Protein AF-A0A1R1PX62-F1 (afdb_monomer)

InterPro domains:
  IPR008688 ATP synthase, F0 complex, subunit B/MI25 [PF05405] (79-241)
  IPR013837 ATP synthase, F0 complex, subunit B [PTHR12733] (31-242)

Sequence (245 aa):
MAFRQLLGGSKALVSTHSLALNATKTFAPKVTAQALSRSFSTSNQVSKSSEEKATSIIASLPGDSMVTKTGYIAAATGLTALLISKEIYVFNEETVILAAFASLVTLLYTKVREPMKQWGNEYRETLRDTMNSARQQHLELVDSKISSLSQLSNINAVNSDLFALSKEIVKMEAEIFEKQQEIAFINEVKAVLDSHVRYERSVRESEQKQVAEKIVTNIRGLLKNPKFQQDLVQECLADLKAKRQ

Mean predicted aligned error: 19.22 Å

pLDDT: mean 81.73, st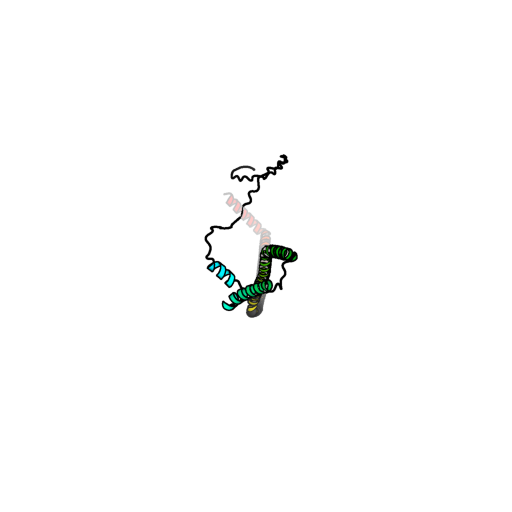d 19.61, range [31.47, 98.31]

Organism: Zancudomyces culisetae (NCBI:txid1213189)

Foldseek 3Di:
DDDDDDDDDDDDDDDDDDDDDDDDDDDDDDDDDDDPDPDPDPDPDPDPPPVNVVVVQLVPDDDDDSCVSVVVVCVVVVVVCCCVVVVVDPDDPVVVVVVVVVVVVVVVCVVVVVVVVVVVVVVVVVVVVVVVVVVVVVVVVVVVVVVVVVVVVCVVVVVVVVVVVVVVVVVVVVVVVVVVVVVVVVVVVVVVVVVVVVVVVVVVVVVVVVVVVVVVVVVVVCVPDVVSVVVVVVVVVVVVVVVVD

Secondary structure (DSSP, 8-state):
----------PPPPP----------------------------------HHHHHHHHHHHSS-S-HHHHHHHHHHHHHHHHHHHHTTSS---HHHHHHHHHHHHHHHHHHHHHHHHHHHHHHHHHHHHHHHHHHHHHHHHHHHHHHHHHHHHTTHHHHHHHHHHHHHHHHHHHHHHHHHHHHHHHHHHHHHHHHHHHHHHHHHHHHHHHHHHHHHHHHHHHHHT-HHHHHHHHHHHHHHHHHTT-

Solvent-accessible surface area (backbone atoms only — not comparable to full-atom values): 14728 Å² total; per-residue (Å²): 135,84,88,81,90,84,90,83,88,81,90,82,85,82,89,80,90,82,89,84,83,88,85,91,79,84,90,78,90,80,88,71,83,82,75,86,72,80,80,75,86,78,75,94,59,90,65,72,48,71,65,60,54,51,50,51,54,47,65,70,41,81,70,95,43,73,68,53,30,51,43,52,53,53,48,52,54,49,51,52,51,48,31,56,74,68,54,74,57,74,92,51,78,65,55,58,53,49,52,52,50,53,52,51,50,50,56,49,48,68,65,49,49,56,61,54,51,51,50,55,49,51,54,54,46,55,53,48,51,50,53,52,48,53,50,50,55,51,50,53,52,50,51,53,50,48,55,56,50,56,66,55,67,51,49,66,60,56,51,52,48,52,52,50,51,54,52,49,51,55,52,51,50,52,53,48,51,53,53,50,50,54,50,51,53,53,50,53,56,47,52,53,51,53,48,50,54,52,49,52,51,52,50,54,55,50,50,50,50,53,51,50,52,50,51,53,51,51,51,56,52,50,66,69,36,71,66,54,48,52,53,49,52,51,50,53,51,49,53,52,53,65,72,70,109

Structure (mmCIF, N/CA/C/O backbone):
data_AF-A0A1R1PX62-F1
#
_entry.id   AF-A0A1R1PX62-F1
#
loop_
_atom_site.group_PDB
_atom_site.id
_atom_site.type_symbol
_atom_site.label_atom_id
_atom_site.label_alt_id
_atom_site.label_comp_id
_atom_site.label_asym_id
_atom_site.label_entity_id
_atom_site.label_seq_id
_atom_site.pdbx_PDB_ins_code
_atom_site.Cartn_x
_atom_site.Cartn_y
_atom_site.Cartn_z
_atom_site.occupancy
_atom_site.B_iso_or_equiv
_atom_site.auth_seq_id
_atom_site.auth_comp_id
_atom_site.auth_asym_id
_atom_site.auth_atom_id
_atom_site.pdbx_PDB_model_num
ATOM 1 N N . MET A 1 1 ? 18.930 37.515 30.101 1.00 42.47 1 MET A N 1
ATOM 2 C CA . MET A 1 1 ? 20.348 37.140 30.290 1.00 42.47 1 MET A CA 1
ATOM 3 C C . MET A 1 1 ? 20.656 36.070 29.249 1.00 42.47 1 MET A C 1
ATOM 5 O O . MET A 1 1 ? 20.195 34.958 29.412 1.00 42.47 1 MET A O 1
ATOM 9 N N . ALA A 1 2 ? 21.094 36.371 28.028 1.00 38.34 2 ALA A N 1
ATOM 10 C CA . ALA A 1 2 ? 22.274 37.125 27.600 1.00 38.34 2 ALA A CA 1
ATOM 11 C C . ALA A 1 2 ? 23.595 36.438 27.994 1.00 38.34 2 ALA A C 1
ATOM 13 O O . ALA A 1 2 ? 23.863 36.276 29.178 1.00 38.34 2 ALA A O 1
ATOM 14 N N . PHE A 1 3 ? 24.404 36.168 26.959 1.00 37.28 3 PHE A N 1
ATOM 15 C CA . PHE A 1 3 ? 25.854 35.934 26.954 1.00 37.28 3 PHE A CA 1
ATOM 16 C C . PHE A 1 3 ? 26.390 34.608 27.518 1.00 37.28 3 PHE A C 1
ATOM 18 O O . PHE A 1 3 ? 26.376 34.398 28.723 1.00 37.28 3 PHE A O 1
ATOM 25 N N . ARG A 1 4 ? 27.035 33.798 26.652 1.00 39.78 4 ARG A N 1
ATOM 26 C CA . ARG A 1 4 ? 28.514 33.697 26.542 1.00 39.78 4 ARG A CA 1
ATOM 27 C C . ARG A 1 4 ? 28.935 32.555 25.582 1.00 39.78 4 ARG A C 1
ATOM 29 O O . ARG A 1 4 ? 28.740 31.402 25.922 1.00 39.78 4 ARG A O 1
ATOM 36 N N . GLN A 1 5 ? 29.460 32.936 24.400 1.00 47.75 5 GLN A N 1
ATOM 37 C CA . GLN A 1 5 ? 30.756 32.544 23.776 1.00 47.75 5 GLN A CA 1
ATOM 38 C C . GLN A 1 5 ? 31.203 31.051 23.795 1.00 47.75 5 GLN A C 1
ATOM 40 O O . GLN A 1 5 ? 30.980 30.364 24.772 1.00 47.75 5 GLN A O 1
ATOM 45 N N . LEU A 1 6 ? 31.963 30.460 22.862 1.00 39.22 6 LEU A N 1
ATOM 46 C CA . LEU A 1 6 ? 32.761 30.869 21.695 1.00 39.22 6 LEU A CA 1
ATOM 47 C C . LEU A 1 6 ? 33.244 29.563 20.991 1.00 39.22 6 LEU A C 1
ATOM 49 O O . LEU A 1 6 ? 33.374 28.542 21.657 1.00 39.22 6 LEU A O 1
ATOM 53 N N . LEU A 1 7 ? 33.694 29.695 19.733 1.00 40.66 7 LEU A N 1
ATOM 54 C CA . LEU A 1 7 ? 34.736 28.909 19.021 1.00 40.66 7 LEU A CA 1
ATOM 55 C C . LEU A 1 7 ? 34.344 27.679 18.191 1.00 40.66 7 LEU A C 1
ATOM 57 O O . LEU A 1 7 ? 34.109 26.591 18.696 1.00 40.66 7 LEU A O 1
ATOM 61 N N . GLY A 1 8 ? 34.488 27.850 16.874 1.00 31.47 8 GLY A N 1
ATOM 62 C CA . GLY A 1 8 ? 34.621 26.771 15.896 1.00 31.47 8 GLY A CA 1
ATOM 63 C C . GLY A 1 8 ? 34.437 27.298 14.477 1.00 31.47 8 GLY A C 1
ATOM 64 O O . GLY A 1 8 ? 33.386 27.109 13.883 1.00 31.47 8 GLY A O 1
ATOM 65 N N . GLY A 1 9 ? 35.411 28.068 13.982 1.00 36.78 9 GLY A N 1
ATOM 66 C CA . GLY A 1 9 ? 35.301 28.846 12.748 1.00 36.78 9 GLY A CA 1
ATOM 67 C C . GLY A 1 9 ? 35.272 28.025 11.456 1.00 36.78 9 GLY A C 1
ATOM 68 O O . GLY A 1 9 ? 35.960 27.018 11.327 1.00 36.78 9 GLY A O 1
ATOM 69 N N . SER A 1 10 ? 34.548 28.541 10.462 1.00 36.59 10 SER A N 1
ATOM 70 C CA . SER A 1 10 ? 34.694 28.154 9.060 1.00 36.59 10 SER A CA 1
ATOM 71 C C . SER A 1 10 ? 34.747 29.416 8.198 1.00 36.59 10 SER A C 1
ATOM 73 O O . SER A 1 10 ? 33.869 30.275 8.266 1.00 36.59 10 SER A O 1
ATOM 75 N N . LYS A 1 11 ? 35.848 29.564 7.458 1.00 38.03 11 LYS A N 1
ATOM 76 C CA . LYS A 1 11 ? 36.141 30.689 6.566 1.00 38.03 11 LYS A CA 1
ATOM 77 C C . LYS A 1 11 ? 35.520 30.391 5.198 1.00 38.03 11 LYS A C 1
ATOM 79 O O . LYS A 1 11 ? 35.952 29.450 4.542 1.00 38.03 11 LYS A O 1
ATOM 84 N N . ALA A 1 12 ? 34.565 31.203 4.752 1.00 38.00 12 ALA A N 1
ATOM 85 C CA . ALA A 1 12 ? 34.127 31.247 3.357 1.00 38.00 12 ALA A CA 1
ATOM 86 C C . ALA A 1 12 ? 34.784 32.461 2.683 1.00 38.00 12 ALA A C 1
ATOM 88 O O . ALA A 1 12 ? 34.576 33.598 3.109 1.00 38.00 12 ALA A O 1
ATOM 89 N N . LEU A 1 13 ? 35.628 32.211 1.679 1.00 44.28 13 LEU A N 1
ATOM 90 C CA . LEU A 1 13 ? 36.346 33.236 0.924 1.00 44.28 13 LEU A CA 1
ATOM 91 C C . LEU A 1 13 ? 35.561 33.555 -0.356 1.00 44.28 13 LEU A C 1
ATOM 93 O O . LEU A 1 13 ? 35.288 32.686 -1.180 1.00 44.28 13 LEU A O 1
ATOM 97 N N . VAL A 1 14 ? 35.181 34.824 -0.448 1.00 43.78 14 VAL A N 1
ATOM 98 C CA . VAL A 1 14 ? 34.436 35.509 -1.505 1.00 43.78 14 VAL A CA 1
ATOM 99 C C . VAL A 1 14 ? 35.269 35.636 -2.790 1.00 43.78 14 VAL A C 1
ATOM 101 O O . VAL A 1 14 ? 36.452 35.963 -2.743 1.00 43.78 14 VAL A O 1
ATOM 104 N N . SER A 1 15 ? 34.625 35.401 -3.936 1.00 42.12 15 SER A N 1
ATOM 105 C CA . SER A 1 15 ? 35.152 35.598 -5.293 1.00 42.12 15 SER A CA 1
ATOM 106 C C . SER A 1 15 ? 35.115 37.081 -5.684 1.00 42.12 15 SER A C 1
ATOM 108 O O . SER A 1 15 ? 34.076 37.727 -5.546 1.00 42.12 15 SER A O 1
ATOM 110 N N . THR A 1 16 ? 36.228 37.624 -6.187 1.00 50.62 16 THR A N 1
ATOM 111 C CA . THR A 1 16 ? 36.294 38.962 -6.792 1.00 50.62 16 THR A CA 1
ATOM 112 C C . THR A 1 16 ? 36.732 38.874 -8.254 1.00 50.62 16 THR A C 1
ATOM 114 O O . THR A 1 16 ? 37.740 38.257 -8.595 1.00 50.62 16 THR A O 1
ATOM 117 N N . HIS A 1 17 ? 35.941 39.507 -9.121 1.00 49.19 17 HIS A N 1
ATOM 118 C CA . HIS A 1 17 ? 36.244 39.771 -10.525 1.00 49.19 17 HIS A CA 1
ATOM 119 C C . HIS A 1 17 ? 37.406 40.765 -10.662 1.00 49.19 17 HIS A C 1
ATOM 121 O O . HIS A 1 17 ? 37.432 41.781 -9.968 1.00 49.19 17 HIS A O 1
ATOM 127 N N . SER A 1 18 ? 38.291 40.549 -11.637 1.00 46.66 18 SER A N 1
ATOM 128 C CA . SER A 1 18 ? 39.166 41.600 -12.162 1.00 46.66 18 SER A CA 1
ATOM 129 C C . SER A 1 18 ? 39.133 41.630 -13.691 1.00 46.66 18 SER A C 1
ATOM 131 O O . SER A 1 18 ? 39.427 40.658 -14.384 1.00 46.66 18 SER A O 1
ATOM 133 N N . LEU A 1 19 ? 38.722 42.790 -14.200 1.00 47.84 19 LEU A N 1
ATOM 134 C CA . LEU A 1 19 ? 38.894 43.239 -15.575 1.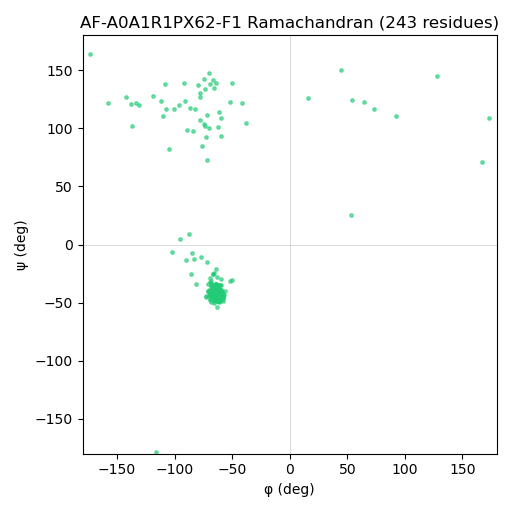00 47.84 19 LEU A CA 1
ATOM 135 C C . LEU A 1 19 ? 40.327 43.764 -15.729 1.00 47.84 19 LEU A C 1
ATOM 137 O O . LEU A 1 19 ? 40.786 44.527 -14.880 1.00 47.84 19 LEU A O 1
ATOM 141 N N . ALA A 1 20 ? 41.004 43.430 -16.826 1.00 47.88 20 ALA A N 1
ATOM 142 C CA . ALA A 1 20 ? 42.219 44.123 -17.244 1.00 47.88 20 ALA A CA 1
ATOM 143 C C . ALA A 1 20 ? 42.199 44.347 -18.761 1.00 47.88 20 ALA A C 1
ATOM 145 O O . ALA A 1 20 ? 42.089 43.408 -19.549 1.00 47.88 20 ALA A O 1
ATOM 146 N N . LEU A 1 21 ? 42.271 45.623 -19.140 1.00 50.31 21 LEU A N 1
ATOM 147 C CA . LEU A 1 21 ? 42.306 46.140 -20.503 1.00 50.31 21 LEU A CA 1
ATOM 148 C C . LEU A 1 21 ? 43.756 46.301 -21.001 1.00 50.31 21 LEU A C 1
ATOM 150 O O . LEU A 1 21 ? 44.600 46.828 -20.287 1.00 50.31 21 LEU A O 1
ATOM 154 N N . ASN A 1 22 ? 43.950 45.922 -22.269 1.00 47.91 22 ASN A N 1
ATOM 155 C CA . ASN A 1 22 ? 44.804 46.498 -23.322 1.00 47.91 22 ASN A CA 1
ATOM 156 C C . ASN A 1 22 ? 46.320 46.736 -23.123 1.00 47.91 22 ASN A C 1
ATOM 158 O O . ASN A 1 22 ? 46.736 47.593 -22.352 1.00 47.91 22 ASN A O 1
ATOM 162 N N . ALA A 1 23 ? 47.121 46.160 -24.034 1.00 45.62 23 ALA A N 1
ATOM 163 C CA . ALA A 1 23 ? 48.274 46.838 -24.646 1.00 45.62 23 ALA A CA 1
ATOM 164 C C . ALA A 1 23 ? 48.667 46.190 -25.991 1.00 45.62 23 ALA A C 1
ATOM 166 O O . ALA A 1 23 ? 48.995 45.009 -26.082 1.00 45.62 23 ALA A O 1
ATOM 167 N N . THR A 1 24 ? 48.643 47.007 -27.040 1.00 52.53 24 THR A N 1
ATOM 168 C CA . THR A 1 24 ? 49.044 46.749 -28.428 1.00 52.53 24 THR A CA 1
ATOM 169 C C . THR A 1 24 ? 50.547 46.489 -28.582 1.00 52.53 24 THR A C 1
ATOM 171 O O . THR A 1 24 ? 51.349 47.293 -28.107 1.00 52.53 24 THR A O 1
ATOM 174 N N . LYS A 1 25 ? 50.944 45.462 -29.351 1.00 52.66 25 LYS A N 1
ATOM 175 C CA . LYS A 1 25 ? 52.283 45.370 -29.967 1.00 52.66 25 LYS A CA 1
ATOM 176 C C . LYS A 1 25 ? 52.202 44.880 -31.418 1.00 52.66 25 LYS A C 1
ATOM 178 O O . LYS A 1 25 ? 51.978 43.710 -31.694 1.00 52.66 25 LYS A O 1
ATOM 183 N N . THR A 1 26 ? 52.338 45.865 -32.301 1.00 46.25 26 THR A N 1
ATOM 184 C CA . THR A 1 26 ? 53.008 45.898 -33.613 1.00 46.25 26 THR A CA 1
ATOM 185 C C . THR A 1 26 ? 53.384 44.583 -34.310 1.00 46.25 26 THR A C 1
ATOM 187 O O . THR A 1 26 ? 54.162 43.773 -33.809 1.00 46.25 26 THR A O 1
ATOM 190 N N . PHE A 1 27 ? 52.914 44.497 -35.553 1.00 49.81 27 PHE A N 1
ATOM 191 C CA . PHE A 1 27 ? 53.202 43.518 -36.597 1.00 49.81 27 PHE A CA 1
ATOM 192 C C . PHE A 1 27 ? 54.609 43.720 -37.199 1.00 49.81 27 PHE A C 1
ATOM 194 O O . PHE A 1 27 ? 54.965 44.839 -37.563 1.00 49.81 27 PHE A O 1
ATOM 201 N N . ALA A 1 28 ? 55.385 42.643 -37.357 1.00 50.72 28 ALA A N 1
ATOM 202 C CA . ALA A 1 28 ? 56.568 42.595 -38.222 1.00 50.72 28 ALA A CA 1
ATOM 203 C C . ALA A 1 28 ? 56.645 41.208 -38.896 1.00 50.72 28 ALA A C 1
ATOM 205 O O . ALA A 1 28 ? 56.602 40.199 -38.186 1.00 50.72 28 ALA A O 1
ATOM 206 N N . PRO A 1 29 ? 56.748 41.112 -40.237 1.00 52.41 29 PRO A N 1
ATOM 207 C CA . PRO A 1 29 ? 56.803 39.829 -40.925 1.00 52.41 29 PRO A CA 1
ATOM 208 C C . PRO A 1 29 ? 58.232 39.274 -40.893 1.00 52.41 29 PRO A C 1
ATOM 210 O O . PRO A 1 29 ? 59.153 39.848 -41.470 1.00 52.41 29 PRO A O 1
ATOM 213 N N . LYS A 1 30 ? 58.432 38.126 -40.238 1.00 48.94 30 LYS A N 1
ATOM 214 C CA . LYS A 1 30 ? 59.671 37.350 -40.364 1.00 48.94 30 LYS A CA 1
ATOM 215 C C . LYS A 1 30 ? 59.508 36.371 -41.526 1.00 48.94 30 LYS A C 1
ATOM 217 O O . LYS A 1 30 ? 58.892 35.317 -41.385 1.00 48.94 30 LYS A O 1
ATOM 222 N N . VAL A 1 31 ? 60.046 36.749 -42.684 1.00 56.31 31 VAL A N 1
ATOM 223 C CA . VAL A 1 31 ? 60.230 35.853 -43.832 1.00 56.31 31 VAL A CA 1
ATOM 224 C C . VAL A 1 31 ? 61.129 34.708 -43.378 1.00 56.31 31 VAL A C 1
ATOM 226 O O . VAL A 1 31 ? 62.312 34.903 -43.113 1.00 56.31 31 VAL A O 1
ATOM 229 N N . THR A 1 32 ? 60.550 33.518 -43.245 1.00 52.09 32 THR A N 1
ATOM 230 C CA . THR A 1 32 ? 61.302 32.284 -43.016 1.00 52.09 32 THR A CA 1
ATOM 231 C C . THR A 1 32 ? 61.244 31.502 -44.318 1.00 52.09 32 THR A C 1
ATOM 233 O O . THR A 1 32 ? 60.161 31.169 -44.796 1.00 52.09 32 THR A O 1
ATOM 236 N N . ALA A 1 33 ? 62.411 31.297 -44.926 1.00 50.66 33 ALA A N 1
ATOM 237 C CA . ALA A 1 33 ? 62.576 30.560 -46.168 1.00 50.66 33 ALA A CA 1
ATOM 238 C C . ALA A 1 33 ? 61.895 29.184 -46.073 1.00 50.66 33 ALA A C 1
ATOM 240 O O . ALA A 1 33 ? 62.192 28.391 -45.179 1.00 50.66 33 ALA A O 1
ATOM 241 N N . GLN A 1 34 ? 60.968 28.911 -46.991 1.00 54.09 34 GLN A N 1
ATOM 242 C CA . GLN A 1 34 ? 60.329 27.608 -47.129 1.00 54.09 34 GLN A CA 1
ATOM 243 C C . GLN A 1 34 ? 61.357 26.609 -47.674 1.00 54.09 34 GLN A C 1
ATOM 245 O O . GLN A 1 34 ? 61.628 26.566 -48.872 1.00 54.09 34 GLN A O 1
ATOM 250 N N . ALA A 1 35 ? 61.933 25.790 -46.795 1.00 49.06 35 ALA A N 1
ATOM 251 C CA . ALA A 1 35 ? 62.601 24.569 -47.216 1.00 49.06 35 ALA A CA 1
ATOM 252 C C . ALA A 1 35 ? 61.526 23.565 -47.664 1.00 49.06 35 ALA A C 1
ATOM 254 O O . ALA A 1 35 ? 60.737 23.075 -46.852 1.00 49.06 35 ALA A O 1
ATOM 255 N N . LEU A 1 36 ? 61.483 23.278 -48.968 1.00 55.75 36 LEU A N 1
ATOM 256 C CA . LEU A 1 36 ? 60.648 22.238 -49.569 1.00 55.75 36 LEU A CA 1
ATOM 257 C C . LEU A 1 36 ? 61.011 20.871 -48.971 1.00 55.75 36 LEU A C 1
ATOM 259 O O . LEU A 1 36 ? 61.919 20.181 -49.432 1.00 55.75 36 LEU A O 1
ATOM 263 N N . SER A 1 37 ? 60.279 20.483 -47.931 1.00 50.06 37 SER A N 1
ATOM 264 C CA . SER A 1 37 ? 60.399 19.179 -47.289 1.00 50.06 37 SER A CA 1
ATOM 265 C C . SER A 1 37 ? 59.562 18.178 -48.076 1.00 50.06 37 SER A C 1
ATOM 267 O O . SER A 1 37 ? 58.344 18.095 -47.919 1.00 50.06 37 SER A O 1
ATOM 269 N N . ARG A 1 38 ? 60.218 17.421 -48.958 1.00 51.97 38 ARG A N 1
ATOM 270 C CA . ARG A 1 38 ? 59.641 16.222 -49.572 1.00 51.97 38 ARG A CA 1
ATOM 271 C C . ARG A 1 38 ? 59.351 15.225 -48.448 1.00 51.97 38 ARG A C 1
ATOM 273 O O . ARG A 1 38 ? 60.266 14.586 -47.939 1.00 51.97 38 ARG A O 1
ATOM 280 N N . SER A 1 39 ? 58.092 15.128 -48.032 1.00 41.41 39 SER A N 1
ATOM 281 C CA . SER A 1 39 ? 57.659 14.151 -47.032 1.00 41.41 39 SER A CA 1
ATOM 282 C C . SER A 1 39 ? 57.559 12.775 -47.685 1.00 41.41 39 SER A C 1
ATOM 284 O O . SER A 1 39 ? 56.493 12.358 -48.128 1.00 41.41 39 SER A O 1
ATOM 286 N N . PHE A 1 40 ? 58.681 12.062 -47.758 1.00 49.75 40 PHE A N 1
ATOM 287 C CA . PHE A 1 40 ? 58.643 10.607 -47.843 1.00 49.75 40 PHE A CA 1
ATOM 288 C C . PHE A 1 40 ? 58.273 10.092 -46.454 1.00 49.75 40 PHE A C 1
ATOM 290 O O . PHE A 1 40 ? 59.081 10.119 -45.528 1.00 49.75 40 PHE A O 1
ATOM 297 N N . SER A 1 41 ? 57.021 9.671 -46.292 1.00 40.03 41 SER A N 1
ATOM 298 C CA . SER A 1 41 ? 56.570 9.014 -45.070 1.00 40.03 41 SER A CA 1
ATOM 299 C C . SER A 1 41 ? 57.158 7.603 -45.021 1.00 40.03 41 SER A C 1
ATOM 301 O O . SER A 1 41 ? 56.584 6.660 -45.555 1.00 40.03 41 SER A O 1
ATOM 303 N N . THR A 1 42 ? 58.320 7.461 -44.386 1.00 48.50 42 THR A N 1
ATOM 304 C CA . THR A 1 42 ? 58.684 6.224 -43.691 1.00 48.50 42 THR A CA 1
ATOM 305 C C . THR A 1 42 ? 58.525 6.495 -42.198 1.00 48.50 42 THR A C 1
ATOM 307 O O . THR A 1 42 ? 59.435 6.918 -41.491 1.00 48.50 42 THR A O 1
ATOM 310 N N . SER A 1 43 ? 57.282 6.381 -41.730 1.00 42.47 43 SER A N 1
ATOM 311 C CA . SER A 1 43 ? 56.991 6.390 -40.300 1.00 42.47 43 SER A CA 1
ATOM 312 C C . SER A 1 43 ? 57.335 5.016 -39.740 1.00 42.47 43 SER A C 1
ATOM 314 O O . SER A 1 43 ? 56.630 4.035 -39.976 1.00 42.47 43 SER A O 1
ATOM 316 N N . ASN A 1 44 ? 58.435 4.966 -38.995 1.00 45.06 44 ASN A N 1
ATOM 317 C CA . ASN A 1 44 ? 58.814 3.865 -38.123 1.00 45.06 44 ASN A CA 1
ATOM 318 C C . ASN A 1 44 ? 57.888 3.842 -36.891 1.00 45.06 44 ASN A C 1
ATOM 320 O O . ASN A 1 44 ? 58.278 4.220 -35.787 1.00 45.06 44 ASN A O 1
ATOM 324 N N . GLN A 1 45 ? 56.638 3.427 -37.092 1.00 44.38 45 GLN A N 1
ATOM 325 C CA . GLN A 1 45 ? 55.795 2.872 -36.039 1.00 44.38 45 GLN A CA 1
ATOM 326 C C . GLN A 1 45 ? 55.598 1.399 -36.351 1.00 44.38 45 GLN A C 1
ATOM 328 O O . GLN A 1 45 ? 55.127 1.067 -37.437 1.00 44.38 45 GLN A O 1
ATOM 333 N N . VAL A 1 46 ? 55.965 0.549 -35.390 1.00 44.72 46 VAL A N 1
ATOM 334 C CA . VAL A 1 46 ? 55.728 -0.896 -35.379 1.00 44.72 46 VAL A CA 1
ATOM 335 C C . VAL A 1 46 ? 54.350 -1.178 -35.964 1.00 44.72 46 VAL A C 1
ATOM 337 O O . VAL A 1 46 ? 53.302 -0.898 -35.375 1.00 44.72 46 VAL A O 1
ATOM 340 N N . SER A 1 47 ? 54.377 -1.660 -37.196 1.00 44.41 47 SER A N 1
ATOM 341 C CA . SER A 1 47 ? 53.225 -2.100 -37.939 1.00 44.41 47 SER A CA 1
ATOM 342 C C . SER A 1 47 ? 52.607 -3.253 -37.158 1.00 44.41 47 SER A C 1
ATOM 344 O O . SER A 1 47 ? 53.179 -4.336 -37.098 1.00 44.41 47 SER A O 1
ATOM 346 N N . LYS A 1 48 ? 51.390 -3.064 -36.624 1.00 48.72 48 LYS A N 1
ATOM 347 C CA . LYS A 1 48 ? 50.406 -4.162 -36.676 1.00 48.72 48 LYS A CA 1
ATOM 348 C C . LYS A 1 48 ? 50.553 -4.770 -38.064 1.00 48.72 48 LYS A C 1
ATOM 350 O O . LYS A 1 48 ? 50.531 -3.982 -39.026 1.00 48.72 48 LYS A O 1
ATOM 355 N N . SER A 1 49 ? 50.854 -6.066 -38.140 1.00 54.56 49 SER A N 1
ATOM 356 C CA . SER A 1 49 ? 51.350 -6.680 -39.372 1.00 54.56 49 SER A CA 1
ATOM 357 C C . SER A 1 49 ? 50.413 -6.278 -40.514 1.00 54.56 49 SER A C 1
ATOM 359 O O . SER A 1 49 ? 49.201 -6.143 -40.323 1.00 54.56 49 SER A O 1
ATOM 361 N N . SER A 1 50 ? 50.953 -5.965 -41.692 1.00 68.81 50 SER A N 1
ATOM 362 C CA . SER A 1 50 ? 50.116 -5.557 -42.835 1.00 68.81 50 SER A CA 1
ATOM 363 C C . SER A 1 50 ? 48.964 -6.555 -43.067 1.00 68.81 50 SER A C 1
ATOM 365 O O . SER A 1 50 ? 47.850 -6.177 -43.427 1.00 68.81 50 SER A O 1
ATOM 367 N N . GLU A 1 51 ? 49.221 -7.817 -42.722 1.00 71.94 51 GLU A N 1
ATOM 368 C CA . GLU A 1 51 ? 48.297 -8.945 -42.705 1.00 71.94 51 GLU A CA 1
ATOM 369 C C . GLU A 1 51 ? 47.146 -8.768 -41.699 1.00 71.94 51 GLU A C 1
ATOM 371 O O . GLU A 1 51 ? 45.988 -8.966 -42.060 1.00 71.94 51 GLU A O 1
ATOM 376 N N . GLU A 1 52 ? 47.404 -8.313 -40.471 1.00 79.50 52 GLU A N 1
ATOM 377 C CA . GLU A 1 52 ? 46.374 -8.029 -39.456 1.00 79.50 52 GLU A CA 1
ATOM 378 C C . GLU A 1 52 ? 45.449 -6.871 -39.865 1.00 79.50 52 GLU A C 1
ATOM 380 O O . GLU A 1 52 ? 44.239 -6.895 -39.630 1.00 79.50 52 GLU A O 1
ATOM 385 N N . LYS A 1 53 ? 45.990 -5.838 -40.521 1.00 78.94 53 LYS A N 1
ATOM 386 C CA . LYS A 1 53 ? 45.167 -4.723 -41.018 1.00 78.94 53 LYS A CA 1
ATOM 387 C C . LYS A 1 53 ? 44.341 -5.143 -42.228 1.00 78.94 53 LYS A C 1
ATOM 389 O O . LYS A 1 53 ? 43.145 -4.856 -42.265 1.00 78.94 53 LYS A O 1
ATOM 394 N N . ALA A 1 54 ? 44.945 -5.851 -43.180 1.00 82.25 54 ALA A N 1
ATOM 395 C CA . ALA A 1 54 ? 44.245 -6.375 -44.348 1.00 82.25 54 ALA A CA 1
ATOM 396 C C . ALA A 1 54 ? 43.115 -7.330 -43.939 1.00 82.25 54 ALA A C 1
ATOM 398 O O . ALA A 1 54 ? 41.988 -7.185 -44.409 1.00 82.25 54 ALA A O 1
ATOM 399 N N . THR A 1 55 ? 43.371 -8.232 -42.990 1.00 81.19 55 THR A N 1
ATOM 400 C CA . THR A 1 55 ? 42.345 -9.136 -42.447 1.00 81.19 55 THR A CA 1
ATOM 401 C C . THR A 1 55 ? 41.234 -8.382 -41.718 1.00 81.19 55 THR A C 1
ATOM 403 O O . THR A 1 55 ? 40.070 -8.732 -41.896 1.00 81.19 55 THR A O 1
ATOM 406 N N . SER A 1 56 ? 41.535 -7.296 -40.993 1.00 83.12 56 SER A N 1
ATOM 407 C CA . SER A 1 56 ? 40.501 -6.453 -40.367 1.00 83.12 56 SER A CA 1
ATOM 408 C C . SER A 1 56 ? 39.616 -5.712 -41.383 1.00 83.12 56 SER A C 1
ATOM 410 O O . SER A 1 56 ? 38.405 -5.596 -41.182 1.00 83.12 56 SER A O 1
ATOM 412 N N . ILE A 1 57 ? 40.190 -5.268 -42.508 1.00 81.44 57 ILE A N 1
ATOM 413 C CA . ILE A 1 57 ? 39.449 -4.616 -43.597 1.00 81.44 57 ILE A CA 1
ATOM 414 C C . ILE A 1 57 ? 38.546 -5.638 -44.282 1.00 81.44 57 ILE A C 1
ATOM 416 O O . ILE A 1 57 ? 37.346 -5.400 -44.391 1.00 81.44 57 ILE A O 1
ATOM 420 N N . ILE A 1 58 ? 39.084 -6.804 -44.651 1.00 81.94 58 ILE A N 1
ATOM 421 C CA . ILE A 1 58 ? 38.315 -7.911 -45.237 1.00 81.94 58 ILE A CA 1
ATOM 422 C C . ILE A 1 58 ? 37.175 -8.320 -44.293 1.00 81.94 58 ILE A C 1
ATOM 424 O O . ILE A 1 58 ? 36.036 -8.477 -44.730 1.00 81.94 58 ILE A O 1
ATOM 428 N N . ALA A 1 59 ? 37.445 -8.423 -42.989 1.00 79.31 59 ALA A N 1
ATOM 429 C CA . ALA A 1 59 ? 36.446 -8.789 -41.990 1.00 79.31 59 ALA A CA 1
ATOM 430 C C . ALA A 1 59 ? 35.306 -7.763 -41.870 1.00 79.31 59 ALA A C 1
ATOM 432 O O . ALA A 1 59 ? 34.164 -8.175 -41.663 1.00 79.31 59 ALA A O 1
ATOM 433 N N . SER A 1 60 ? 35.591 -6.467 -42.052 1.00 81.19 60 SER A N 1
ATOM 434 C CA . SER A 1 60 ? 34.609 -5.375 -41.944 1.00 81.19 60 SER A CA 1
ATOM 435 C C . SER A 1 60 ? 33.596 -5.295 -43.094 1.00 81.19 60 SER A C 1
ATOM 437 O O . SER A 1 60 ? 32.576 -4.619 -42.953 1.00 81.19 60 SER A O 1
ATOM 439 N N . LEU A 1 61 ? 33.843 -5.985 -44.215 1.00 84.50 61 LEU A N 1
ATOM 440 C CA . LEU A 1 61 ? 32.898 -6.040 -45.331 1.00 84.50 61 LEU A CA 1
ATOM 441 C C . LEU A 1 61 ? 31.702 -6.952 -45.001 1.00 84.50 61 LEU A C 1
ATOM 443 O O . LEU A 1 61 ? 31.888 -8.011 -44.393 1.00 84.50 61 LEU A O 1
ATOM 447 N N . PRO A 1 62 ? 30.480 -6.593 -45.433 1.00 80.19 62 PRO A N 1
ATOM 448 C CA . PRO A 1 62 ? 29.290 -7.406 -45.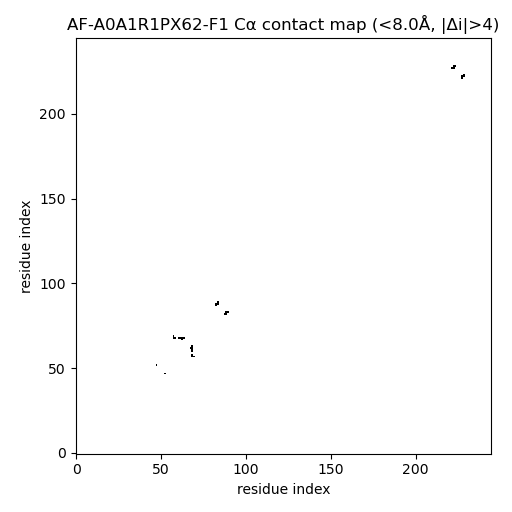206 1.00 80.19 62 PRO A CA 1
ATOM 449 C C . PRO A 1 62 ? 29.392 -8.760 -45.926 1.00 80.19 62 PRO A C 1
ATOM 451 O O . PRO A 1 62 ? 29.856 -8.840 -47.062 1.00 80.19 62 PRO A O 1
ATOM 454 N N . GLY A 1 63 ? 28.951 -9.827 -45.257 1.00 75.56 63 GLY A N 1
ATOM 455 C CA . GLY A 1 63 ? 28.921 -11.191 -45.790 1.00 75.56 63 GLY A CA 1
ATOM 456 C C . GLY A 1 63 ? 29.591 -12.205 -44.862 1.00 75.56 63 GLY A C 1
ATOM 457 O O . GLY A 1 63 ? 30.594 -11.897 -44.217 1.00 75.56 63 GLY A O 1
ATOM 458 N N . ASP A 1 64 ? 29.043 -13.418 -44.822 1.00 77.69 64 ASP A N 1
ATOM 459 C CA . ASP A 1 64 ? 29.463 -14.473 -43.886 1.00 77.69 64 ASP A CA 1
ATOM 460 C C . ASP A 1 64 ? 30.580 -15.375 -44.442 1.00 77.69 64 ASP A C 1
ATOM 462 O O . ASP A 1 64 ? 31.227 -16.101 -43.692 1.00 77.69 64 ASP A O 1
ATOM 466 N N . SER A 1 65 ? 30.856 -15.313 -45.751 1.00 81.81 65 SER A N 1
ATOM 467 C CA . SER A 1 65 ? 31.872 -16.143 -46.416 1.00 81.81 65 SER A CA 1
ATOM 468 C C . SER A 1 65 ? 33.110 -15.345 -46.830 1.00 81.81 65 SER A C 1
ATOM 470 O O . SER A 1 65 ? 33.015 -14.249 -47.388 1.00 81.81 65 SER A O 1
ATOM 472 N N . MET A 1 66 ? 34.292 -15.937 -46.621 1.00 79.19 66 MET A N 1
ATOM 473 C CA . MET A 1 66 ? 35.586 -15.379 -47.038 1.00 79.19 66 MET A CA 1
ATOM 474 C C . MET A 1 66 ? 35.661 -15.167 -48.557 1.00 79.19 66 MET A C 1
ATOM 476 O O . MET A 1 66 ? 36.224 -14.175 -49.017 1.00 79.19 66 MET A O 1
ATOM 480 N N . VAL A 1 67 ? 35.031 -16.053 -49.336 1.00 84.69 67 VAL A N 1
ATOM 481 C CA . VAL A 1 67 ? 34.957 -15.935 -50.801 1.00 84.69 67 VAL A CA 1
ATOM 482 C C . VAL A 1 67 ? 34.149 -14.705 -51.201 1.00 84.69 67 VAL A C 1
ATOM 484 O O . VAL A 1 67 ? 34.543 -13.983 -52.109 1.00 84.69 67 VAL A O 1
ATOM 487 N N . THR A 1 68 ? 33.057 -14.419 -50.492 1.00 85.00 68 THR A N 1
ATOM 488 C CA . THR A 1 68 ? 32.218 -13.243 -50.751 1.00 85.00 68 THR A CA 1
ATOM 489 C C . THR A 1 68 ? 32.949 -11.949 -50.389 1.00 85.00 68 THR A C 1
ATOM 491 O O . THR A 1 68 ? 32.932 -11.004 -51.173 1.00 85.00 68 THR A O 1
ATOM 494 N N . LYS A 1 69 ? 33.660 -11.914 -49.251 1.00 84.06 69 LYS A N 1
ATOM 495 C CA . LYS A 1 69 ? 34.446 -10.741 -48.823 1.00 84.06 69 LYS A CA 1
ATOM 496 C C . LYS A 1 69 ? 35.556 -10.400 -49.823 1.00 84.06 69 LYS A C 1
ATOM 498 O O . LYS A 1 69 ? 35.663 -9.254 -50.255 1.00 84.06 69 LYS A O 1
ATOM 503 N N . THR A 1 70 ? 36.338 -11.394 -50.246 1.00 86.81 70 THR A N 1
ATOM 504 C CA . THR A 1 70 ? 37.361 -11.201 -51.286 1.00 86.81 70 THR A CA 1
ATOM 505 C C . THR A 1 70 ? 36.729 -10.933 -52.649 1.00 86.81 70 THR A C 1
ATOM 507 O O . THR A 1 70 ? 37.251 -10.125 -53.410 1.00 86.81 70 THR A O 1
ATOM 510 N N . GLY A 1 71 ? 35.577 -11.542 -52.936 1.00 88.56 71 GLY A N 1
ATOM 511 C CA . GLY A 1 71 ? 34.799 -11.320 -54.150 1.00 88.56 71 GLY A CA 1
ATOM 512 C C . GLY A 1 71 ? 34.373 -9.865 -54.318 1.00 88.56 71 GLY A C 1
ATOM 513 O O . GLY A 1 71 ? 34.527 -9.327 -55.407 1.00 88.56 71 GLY A O 1
ATOM 514 N N . TYR A 1 72 ? 33.931 -9.189 -53.252 1.00 89.06 72 TYR A N 1
ATOM 515 C CA . TYR A 1 72 ? 33.609 -7.759 -53.309 1.00 89.06 72 TYR A CA 1
ATOM 516 C C . TYR A 1 72 ? 34.827 -6.889 -53.607 1.00 89.06 72 TYR A C 1
ATOM 518 O O . TYR A 1 72 ? 34.737 -5.990 -54.438 1.00 89.06 72 TYR A O 1
ATOM 526 N N . ILE A 1 73 ? 35.966 -7.156 -52.962 1.00 89.75 73 ILE A N 1
ATOM 527 C CA . ILE A 1 73 ? 37.198 -6.394 -53.202 1.00 89.75 73 ILE A CA 1
ATOM 528 C C . ILE A 1 73 ? 37.683 -6.635 -54.634 1.00 89.75 73 ILE A C 1
ATOM 530 O O . ILE A 1 73 ? 37.921 -5.681 -55.366 1.00 89.75 73 ILE A O 1
ATOM 534 N N . ALA A 1 74 ? 37.755 -7.895 -55.065 1.00 90.69 74 ALA A N 1
ATOM 535 C CA . ALA A 1 74 ? 38.175 -8.265 -56.412 1.00 90.69 74 ALA A CA 1
ATOM 536 C C . ALA A 1 74 ? 37.230 -7.706 -57.485 1.00 90.69 74 ALA A C 1
ATOM 538 O O . ALA A 1 74 ? 37.697 -7.209 -58.506 1.00 90.69 74 ALA A O 1
ATOM 539 N N . ALA A 1 75 ? 35.916 -7.727 -57.246 1.00 92.81 75 ALA A N 1
ATOM 540 C CA . ALA A 1 75 ? 34.934 -7.136 -58.146 1.00 92.81 75 ALA A CA 1
ATOM 541 C C . ALA A 1 75 ? 35.063 -5.611 -58.195 1.00 92.81 75 ALA A C 1
ATOM 543 O O . ALA A 1 75 ? 35.070 -5.046 -59.282 1.00 92.81 75 ALA A O 1
ATOM 544 N N . ALA A 1 76 ? 35.216 -4.939 -57.051 1.00 92.69 76 ALA A N 1
ATOM 545 C CA . ALA A 1 76 ? 35.399 -3.492 -57.003 1.00 92.69 76 ALA A CA 1
ATOM 546 C C . ALA A 1 76 ? 36.687 -3.070 -57.722 1.00 92.69 76 ALA A C 1
ATOM 548 O O . ALA A 1 76 ? 36.643 -2.196 -58.581 1.00 92.69 76 ALA A O 1
ATOM 549 N N . THR A 1 77 ? 37.815 -3.724 -57.429 1.00 92.62 77 THR A N 1
ATOM 550 C CA . THR A 1 77 ? 39.100 -3.462 -58.092 1.00 92.62 77 THR A CA 1
ATOM 551 C C . THR A 1 77 ? 39.062 -3.818 -59.578 1.00 92.62 77 THR A C 1
ATOM 553 O O . THR A 1 77 ? 39.616 -3.094 -60.398 1.00 92.62 77 THR A O 1
ATOM 556 N N . GLY A 1 78 ? 38.390 -4.908 -59.951 1.00 95.00 78 GLY A N 1
ATOM 557 C CA . GLY A 1 78 ? 38.207 -5.297 -61.347 1.00 95.00 78 GLY A CA 1
ATOM 558 C C . GLY A 1 78 ? 37.356 -4.289 -62.115 1.00 95.00 78 GLY A C 1
ATOM 559 O O . GLY A 1 78 ? 37.733 -3.874 -63.206 1.00 95.00 78 GLY A O 1
ATOM 560 N N . LEU A 1 79 ? 36.244 -3.832 -61.534 1.00 93.94 79 LEU A N 1
ATOM 561 C CA . LEU A 1 79 ? 35.394 -2.805 -62.133 1.00 93.94 79 LEU A CA 1
ATOM 562 C C . LEU A 1 79 ? 36.135 -1.475 -62.269 1.00 93.94 79 LEU A C 1
ATOM 564 O O . LEU A 1 79 ? 36.085 -0.881 -63.340 1.00 93.94 79 LEU A O 1
ATOM 568 N N . THR A 1 80 ? 36.867 -1.021 -61.250 1.00 91.62 80 THR A N 1
ATOM 569 C CA . THR A 1 80 ? 37.651 0.220 -61.361 1.00 91.62 80 THR A CA 1
ATOM 570 C C . THR A 1 80 ? 38.758 0.100 -62.407 1.00 91.62 80 THR A C 1
ATOM 572 O O . THR A 1 80 ? 38.921 1.018 -63.210 1.00 91.62 80 THR A O 1
ATOM 575 N N . ALA A 1 81 ? 39.458 -1.039 -62.467 1.00 90.19 81 ALA A N 1
ATOM 576 C CA . ALA A 1 81 ? 40.461 -1.328 -63.493 1.00 90.19 81 ALA A CA 1
ATOM 577 C C . ALA A 1 81 ? 39.858 -1.356 -64.910 1.00 90.19 81 ALA A C 1
ATOM 579 O O . ALA A 1 81 ? 40.470 -0.869 -65.858 1.00 90.19 81 ALA A O 1
ATOM 580 N N . LEU A 1 82 ? 38.641 -1.882 -65.071 1.00 93.56 82 LEU A N 1
ATOM 581 C CA . LEU A 1 82 ? 37.939 -1.866 -66.354 1.00 93.56 82 LEU A CA 1
ATOM 582 C C . LEU A 1 82 ? 37.459 -0.464 -66.739 1.00 93.56 82 LEU A C 1
ATOM 584 O O . LEU A 1 82 ? 37.583 -0.096 -67.904 1.00 93.56 82 LEU A O 1
ATOM 588 N N . LEU A 1 83 ? 36.952 0.323 -65.786 1.00 91.06 83 LEU A N 1
ATOM 589 C CA . LEU A 1 83 ? 36.516 1.702 -66.025 1.00 91.06 83 LEU A CA 1
ATOM 590 C C . LEU A 1 83 ? 37.673 2.587 -66.493 1.00 91.06 83 LEU A C 1
ATOM 592 O O . LEU A 1 83 ? 37.491 3.356 -67.435 1.00 91.06 83 LEU A O 1
ATOM 596 N N . ILE A 1 84 ? 38.856 2.437 -65.882 1.00 87.94 84 ILE A N 1
ATOM 597 C CA . ILE A 1 84 ? 40.054 3.169 -66.306 1.00 87.94 84 ILE A CA 1
ATOM 598 C C . ILE A 1 84 ? 40.609 2.630 -67.624 1.00 87.94 84 ILE A C 1
ATOM 600 O O . ILE A 1 84 ? 40.926 3.403 -68.520 1.00 87.94 84 ILE A O 1
ATOM 604 N N . SER A 1 85 ? 40.683 1.303 -67.781 1.00 92.25 85 SER A N 1
ATOM 605 C CA . SER A 1 85 ? 41.283 0.686 -68.967 1.00 92.25 85 SER A CA 1
ATOM 606 C C . SER A 1 85 ? 40.461 0.911 -70.232 1.00 92.25 85 SER A C 1
ATOM 608 O O . SER A 1 85 ? 41.042 0.934 -71.313 1.00 92.25 85 SER A O 1
ATOM 610 N N . LYS A 1 86 ? 39.132 1.018 -70.118 1.00 91.50 86 LYS A N 1
ATOM 611 C CA . LYS A 1 86 ? 38.240 1.313 -71.246 1.00 91.50 86 LYS A CA 1
ATOM 612 C C . LYS A 1 86 ? 37.894 2.797 -71.384 1.00 91.50 86 LYS A C 1
ATOM 614 O O . LYS A 1 86 ? 37.060 3.116 -72.222 1.00 91.50 86 LYS A O 1
ATOM 619 N N . GLU A 1 87 ? 38.483 3.669 -70.562 1.00 85.75 87 GLU A N 1
ATOM 620 C CA . GLU A 1 87 ? 38.202 5.115 -70.550 1.00 85.75 87 GLU A CA 1
ATOM 621 C C . GLU A 1 87 ? 36.701 5.446 -70.412 1.00 85.75 87 GLU A C 1
ATOM 623 O O . GLU A 1 87 ? 36.226 6.509 -70.797 1.00 85.75 87 GLU A O 1
ATOM 628 N N . ILE A 1 88 ? 35.923 4.530 -69.823 1.00 86.88 88 ILE A N 1
ATOM 629 C CA . ILE A 1 88 ? 34.495 4.754 -69.547 1.00 86.88 88 ILE A CA 1
ATOM 630 C C . ILE A 1 88 ? 34.349 5.863 -68.493 1.00 86.88 88 ILE A C 1
ATOM 632 O O . ILE A 1 88 ? 33.336 6.556 -68.446 1.00 86.88 88 ILE A O 1
ATOM 636 N N . TYR A 1 89 ? 35.377 6.044 -67.661 1.00 85.88 89 TYR A N 1
ATOM 637 C CA . TYR A 1 89 ? 35.503 7.163 -66.742 1.00 85.88 89 TYR A CA 1
ATOM 638 C C . TYR A 1 89 ? 36.622 8.107 -67.202 1.00 85.88 89 TYR A C 1
ATOM 640 O O . TYR A 1 89 ? 37.802 7.762 -67.119 1.00 85.88 89 TYR A O 1
ATOM 648 N N . VAL A 1 90 ? 36.248 9.303 -67.665 1.00 85.38 90 VAL A N 1
ATOM 649 C CA . VAL A 1 90 ? 37.177 10.352 -68.110 1.00 85.38 90 VAL A CA 1
ATOM 650 C C . VAL A 1 90 ? 37.522 11.260 -66.932 1.00 85.38 90 VAL A C 1
ATOM 652 O O . VAL A 1 90 ? 36.640 11.859 -66.312 1.00 85.38 90 VAL A O 1
ATOM 655 N N . PHE A 1 91 ? 38.813 11.390 -66.622 1.00 84.94 91 PHE A N 1
ATOM 656 C CA . PHE A 1 91 ? 39.272 12.342 -65.614 1.00 84.94 91 PHE A CA 1
ATOM 657 C C . PHE A 1 91 ? 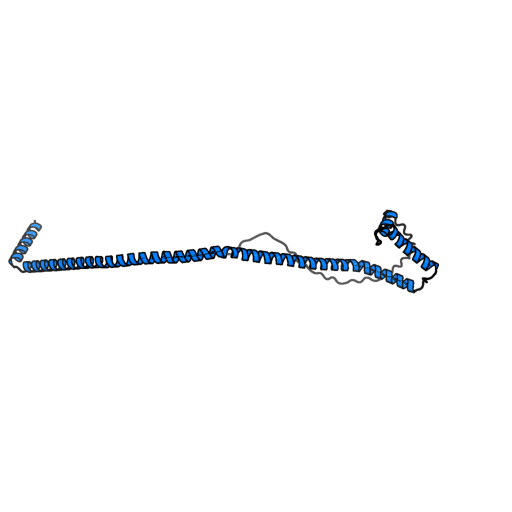39.189 13.772 -66.153 1.00 84.94 91 PHE A C 1
ATOM 659 O O . PHE A 1 91 ? 40.047 14.207 -66.914 1.00 84.94 91 PHE A O 1
ATOM 666 N N . ASN A 1 92 ? 38.157 14.498 -65.728 1.00 87.50 92 ASN A N 1
ATOM 667 C CA . ASN A 1 92 ? 37.997 15.930 -65.975 1.00 87.50 92 ASN A CA 1
ATOM 668 C C . ASN A 1 92 ? 38.009 16.743 -64.661 1.00 87.50 92 ASN A C 1
ATOM 670 O O . ASN A 1 92 ? 38.133 16.191 -63.563 1.00 87.50 92 ASN A O 1
ATOM 674 N N . GLU A 1 93 ? 37.838 18.059 -64.768 1.00 86.31 93 GLU A N 1
ATOM 675 C CA . GLU A 1 93 ? 37.715 19.024 -63.667 1.00 86.31 93 GLU A CA 1
ATOM 676 C C . GLU A 1 93 ? 36.652 18.656 -62.613 1.00 86.31 93 GLU A C 1
ATOM 678 O O . GLU A 1 93 ? 36.851 18.881 -61.417 1.00 86.31 93 GLU A O 1
ATOM 683 N N . GLU A 1 94 ? 35.575 17.978 -63.011 1.00 87.00 94 GLU A N 1
ATOM 684 C CA . GLU A 1 94 ? 34.526 17.503 -62.100 1.00 87.00 94 GLU A CA 1
ATOM 685 C C . GLU A 1 94 ? 35.019 16.433 -61.112 1.00 87.00 94 GLU A C 1
ATOM 687 O O . GLU A 1 94 ? 34.485 16.305 -60.009 1.00 87.00 94 GLU A O 1
ATOM 692 N N . THR A 1 95 ? 36.083 15.693 -61.445 1.00 89.69 95 THR A N 1
ATOM 693 C CA . THR A 1 95 ? 36.627 14.649 -60.559 1.00 89.69 95 THR A CA 1
ATOM 694 C C . THR A 1 95 ? 37.294 15.231 -59.311 1.00 89.69 95 THR A C 1
ATOM 696 O O . THR A 1 95 ? 37.243 14.622 -58.240 1.00 89.69 95 THR A O 1
ATOM 699 N N . VAL A 1 96 ? 37.843 16.447 -59.409 1.00 89.44 96 V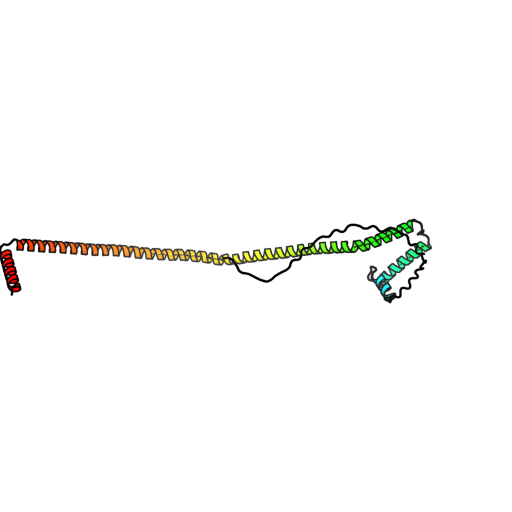AL A N 1
ATOM 700 C CA . VAL A 1 96 ? 38.394 17.193 -58.267 1.00 89.44 96 VAL A CA 1
ATOM 701 C C . VAL A 1 96 ? 37.267 17.672 -57.350 1.00 89.44 96 VAL A C 1
ATOM 703 O O . VAL A 1 96 ? 37.383 17.573 -56.128 1.00 89.44 96 VAL A O 1
ATOM 706 N N . ILE A 1 97 ? 36.148 18.120 -57.928 1.00 92.62 97 ILE A N 1
ATOM 707 C CA . ILE A 1 97 ? 34.943 18.503 -57.178 1.00 92.62 97 ILE A CA 1
ATOM 708 C C . ILE A 1 97 ? 34.360 17.282 -56.456 1.00 92.62 97 ILE A C 1
ATOM 710 O O . ILE A 1 97 ? 34.050 17.366 -55.267 1.00 92.62 97 ILE A O 1
ATOM 714 N N . LEU A 1 98 ? 34.277 16.129 -57.128 1.00 91.94 98 LEU A N 1
ATOM 715 C CA . LEU A 1 98 ? 33.824 14.871 -56.529 1.00 91.94 98 LEU A CA 1
ATOM 716 C C . LEU A 1 98 ? 34.724 14.453 -55.361 1.00 91.94 98 LEU A C 1
ATOM 718 O O . LEU A 1 98 ? 34.216 14.125 -54.290 1.00 91.94 98 LEU A O 1
ATOM 722 N N . ALA A 1 99 ? 36.048 14.502 -55.529 1.00 91.62 99 ALA A N 1
ATOM 723 C CA . ALA A 1 99 ? 36.994 14.173 -54.465 1.00 91.62 99 ALA A CA 1
ATOM 724 C C . ALA A 1 99 ? 36.857 15.120 -53.258 1.00 91.62 99 ALA A C 1
ATOM 726 O O . ALA A 1 99 ? 36.832 14.665 -52.110 1.00 91.62 99 ALA A O 1
ATOM 727 N N . ALA A 1 100 ? 36.699 16.425 -53.502 1.00 93.19 100 ALA A N 1
ATOM 728 C CA . ALA A 1 100 ? 36.461 17.410 -52.451 1.00 93.19 100 ALA A CA 1
ATOM 729 C C . ALA A 1 100 ? 35.133 17.146 -51.719 1.00 93.19 100 ALA A C 1
ATOM 731 O O . ALA A 1 100 ? 35.110 17.103 -50.486 1.00 93.19 100 ALA A O 1
ATOM 732 N N . PHE A 1 101 ? 34.049 16.878 -52.452 1.00 95.44 101 PHE A N 1
ATOM 733 C CA . PHE A 1 101 ? 32.744 16.542 -51.881 1.00 95.44 101 PHE A CA 1
ATOM 734 C C . PHE A 1 101 ? 32.789 15.248 -51.060 1.00 95.44 101 PHE A C 1
ATOM 736 O O . PHE A 1 101 ? 32.325 15.226 -49.922 1.00 95.44 101 PHE A O 1
ATOM 743 N N . ALA A 1 102 ? 33.419 14.191 -51.576 1.00 95.56 102 ALA A N 1
ATOM 744 C CA . ALA A 1 102 ? 33.592 12.930 -50.858 1.00 95.56 102 ALA A CA 1
ATOM 745 C C . ALA A 1 102 ? 34.395 13.115 -49.559 1.00 95.56 102 ALA A C 1
ATOM 747 O O . ALA A 1 102 ? 34.049 12.535 -48.525 1.00 95.56 102 ALA A O 1
ATOM 748 N N . SER A 1 103 ? 35.429 13.964 -49.579 1.00 92.50 103 SER A N 1
ATOM 749 C CA . SER A 1 103 ? 36.209 14.289 -48.380 1.00 92.50 103 SER A CA 1
ATOM 750 C C . SER A 1 103 ? 35.368 15.035 -47.337 1.00 92.50 103 SER A C 1
ATOM 752 O O . SER A 1 103 ? 35.379 14.669 -46.160 1.00 92.50 103 SER A O 1
ATOM 754 N N . LEU A 1 104 ? 34.557 16.007 -47.770 1.00 96.00 104 LEU A N 1
ATOM 755 C CA . LEU A 1 104 ? 33.651 16.759 -46.906 1.00 96.00 104 LEU A CA 1
ATOM 756 C C . LEU A 1 104 ? 32.579 15.851 -46.292 1.00 96.00 104 LEU A C 1
ATOM 758 O O . LEU A 1 104 ? 32.368 15.885 -45.082 1.00 96.00 104 LEU A O 1
ATOM 762 N N . VAL A 1 105 ? 31.940 15.005 -47.104 1.00 96.19 105 VAL A N 1
ATOM 763 C CA . VAL A 1 105 ? 30.929 14.041 -46.645 1.00 96.19 105 VAL A CA 1
ATOM 764 C C . VAL A 1 105 ? 31.532 13.057 -45.649 1.00 96.19 105 VAL A C 1
ATOM 766 O O . VAL A 1 105 ? 30.904 12.763 -44.637 1.00 96.19 105 VAL A O 1
ATOM 769 N N . THR A 1 106 ? 32.761 12.589 -45.874 1.00 94.69 106 THR A N 1
ATOM 770 C CA . THR A 1 106 ? 33.443 11.676 -44.944 1.00 94.69 106 THR A CA 1
ATOM 771 C C . THR A 1 106 ? 33.699 12.350 -43.594 1.00 94.69 106 THR A C 1
ATOM 773 O O . THR A 1 106 ? 33.399 11.779 -42.542 1.00 94.69 106 THR A O 1
ATOM 776 N N . LEU A 1 107 ? 34.198 13.590 -43.600 1.00 94.31 107 LEU A N 1
ATOM 777 C CA . LEU A 1 107 ? 34.399 14.358 -42.371 1.00 94.31 107 LEU A CA 1
ATOM 778 C C . LEU A 1 107 ? 33.074 14.619 -41.647 1.00 94.31 107 LEU A C 1
ATOM 780 O O . LEU A 1 107 ? 32.987 14.406 -40.439 1.00 94.31 107 LEU A O 1
ATOM 784 N N . LEU A 1 108 ? 32.021 14.994 -42.373 1.00 94.38 108 LEU A N 1
ATOM 785 C CA . LEU A 1 108 ? 30.701 15.221 -41.790 1.00 94.38 108 LEU A CA 1
ATOM 786 C C . LEU A 1 108 ? 30.113 13.931 -41.203 1.00 94.38 108 LEU A C 1
ATOM 788 O O . LEU A 1 108 ? 29.636 13.926 -40.071 1.00 94.38 108 LEU A O 1
ATOM 792 N N . TYR A 1 109 ? 30.207 12.819 -41.932 1.00 95.00 109 TYR A N 1
ATOM 793 C CA . TYR A 1 109 ? 29.710 11.519 -41.495 1.00 95.00 109 TYR A CA 1
ATOM 794 C C . TYR A 1 109 ? 30.382 11.067 -40.198 1.00 95.00 109 TYR A C 1
ATOM 796 O O . TYR A 1 109 ? 29.701 10.657 -39.259 1.00 95.00 109 TYR A O 1
ATOM 804 N N . THR A 1 110 ? 31.709 11.193 -40.102 1.00 91.12 110 THR A N 1
ATOM 805 C CA . THR A 1 110 ? 32.430 10.813 -38.875 1.00 91.12 110 THR A CA 1
ATOM 806 C C . THR A 1 110 ? 32.015 11.654 -37.668 1.00 91.12 110 THR A C 1
ATOM 808 O O . THR A 1 110 ? 31.925 11.112 -36.570 1.00 91.12 110 THR A O 1
ATOM 811 N N . LYS A 1 111 ? 31.696 12.942 -37.856 1.00 92.62 111 LYS A N 1
ATOM 812 C CA . LYS A 1 111 ? 31.273 13.837 -36.766 1.00 92.62 111 LYS A CA 1
ATOM 813 C C . LYS A 1 111 ? 29.800 13.701 -36.380 1.00 92.62 111 LYS A C 1
ATOM 815 O O . LYS A 1 111 ? 29.480 13.836 -35.206 1.00 92.62 111 LYS A O 1
ATOM 820 N N . VAL A 1 112 ? 28.907 13.417 -37.328 1.00 94.31 112 VAL A N 1
ATOM 821 C CA . VAL A 1 112 ? 27.453 13.321 -37.082 1.00 94.31 112 VAL A CA 1
ATOM 822 C C . VAL A 1 112 ? 27.033 11.927 -36.604 1.00 94.31 112 VAL A C 1
ATOM 824 O O . VAL A 1 112 ? 26.036 11.784 -35.895 1.00 94.31 112 VAL A O 1
ATOM 827 N N . ARG A 1 113 ? 27.797 10.880 -36.936 1.00 93.81 113 ARG A N 1
ATOM 828 C CA . ARG A 1 113 ? 27.452 9.495 -36.584 1.00 93.81 113 ARG A CA 1
ATOM 829 C C . ARG A 1 113 ? 27.313 9.269 -35.078 1.00 93.81 113 ARG A C 1
ATOM 831 O O . ARG A 1 113 ? 26.375 8.598 -34.653 1.00 93.81 113 ARG A O 1
ATOM 838 N N . GLU A 1 114 ? 28.252 9.774 -34.284 1.00 93.50 114 GLU A N 1
ATOM 839 C CA . GLU A 1 114 ? 28.253 9.590 -32.828 1.00 93.50 114 GLU A CA 1
ATOM 840 C C . GLU A 1 114 ? 27.036 10.230 -32.139 1.00 93.50 114 GLU A C 1
ATOM 842 O O . GLU A 1 114 ? 26.307 9.485 -31.477 1.00 93.50 114 GLU A O 1
ATOM 847 N N . PRO A 1 115 ? 26.732 11.533 -32.330 1.00 95.31 115 PRO A N 1
ATOM 848 C CA . PRO A 1 115 ? 25.576 12.154 -31.687 1.00 95.31 115 PRO A CA 1
ATOM 849 C C . PRO A 1 115 ? 24.249 11.544 -32.150 1.00 95.31 115 PRO A C 1
ATOM 851 O O . PRO A 1 115 ? 23.360 11.344 -31.328 1.00 95.31 115 PRO A O 1
ATOM 854 N N . MET A 1 116 ? 24.118 11.155 -33.425 1.00 95.00 116 MET A N 1
ATOM 855 C CA . MET A 1 116 ? 22.906 10.477 -33.908 1.00 95.00 116 MET A CA 1
ATOM 856 C C . MET A 1 116 ? 22.712 9.102 -33.260 1.00 95.00 116 MET A C 1
ATOM 858 O O . MET A 1 116 ? 21.597 8.731 -32.893 1.00 95.00 116 MET A O 1
ATOM 862 N N . LYS A 1 117 ? 23.799 8.344 -33.077 1.00 95.81 117 LYS A N 1
ATOM 863 C CA . LYS A 1 117 ? 23.751 7.052 -32.383 1.00 95.81 117 LYS A CA 1
ATOM 864 C C . 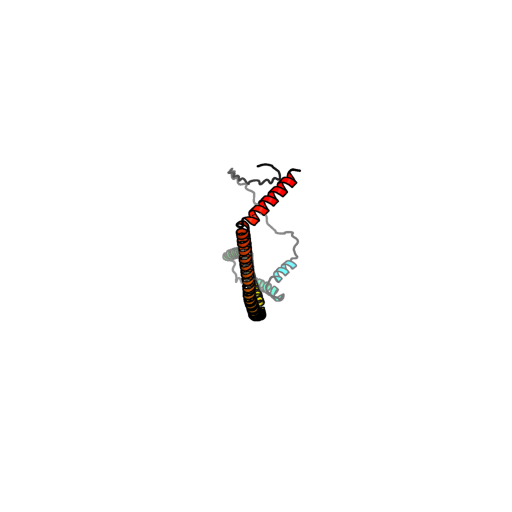LYS A 1 117 ? 23.420 7.226 -30.900 1.00 95.81 117 LYS A C 1
ATOM 866 O O . LYS A 1 117 ? 22.645 6.438 -30.363 1.00 95.81 117 LYS A O 1
ATOM 871 N N . GLN A 1 118 ? 24.001 8.229 -30.244 1.00 96.44 118 GLN A N 1
ATOM 872 C CA . GLN A 1 118 ? 23.711 8.539 -28.846 1.00 96.44 118 GLN A CA 1
ATOM 873 C C . GLN A 1 118 ? 22.244 8.930 -28.664 1.00 96.44 118 GLN A C 1
ATOM 875 O O . GLN A 1 118 ? 21.572 8.331 -27.833 1.00 96.44 118 GLN A O 1
ATOM 880 N N . TRP A 1 119 ? 21.733 9.831 -29.505 1.00 96.31 119 TRP A N 1
ATOM 881 C CA . TRP A 1 119 ? 20.333 10.249 -29.489 1.00 96.31 119 TRP A CA 1
ATOM 882 C C . TRP A 1 119 ? 19.372 9.070 -29.688 1.00 96.31 119 TRP A C 1
ATOM 884 O O . TRP A 1 119 ? 18.427 8.899 -28.921 1.00 96.31 119 TRP A O 1
ATOM 894 N N . GLY A 1 120 ? 19.649 8.195 -30.662 1.00 97.44 120 GLY A N 1
ATOM 895 C CA . GLY A 1 120 ? 18.835 6.998 -30.887 1.00 97.44 120 GLY A CA 1
ATOM 896 C C . GLY A 1 120 ? 18.860 6.017 -29.709 1.00 97.44 120 GLY A C 1
ATOM 897 O O . GLY A 1 120 ? 17.838 5.418 -29.374 1.00 97.44 120 GLY A O 1
ATOM 898 N N . ASN A 1 121 ? 20.012 5.860 -29.051 1.00 97.50 121 ASN A N 1
ATOM 899 C CA . ASN A 1 121 ? 20.133 5.017 -27.863 1.00 97.50 121 ASN A CA 1
ATOM 900 C C . ASN A 1 121 ? 19.397 5.603 -26.657 1.00 97.50 121 ASN A C 1
ATOM 902 O O . ASN A 1 121 ? 18.712 4.856 -25.968 1.00 97.50 121 ASN A O 1
ATOM 906 N N . GLU A 1 122 ? 19.522 6.907 -26.427 1.00 97.81 122 GLU A N 1
ATOM 907 C CA . GLU A 1 122 ? 18.863 7.618 -25.331 1.00 97.81 122 GLU A CA 1
ATOM 908 C C . GLU A 1 122 ? 17.344 7.564 -25.481 1.00 97.81 122 GLU A C 1
ATOM 910 O O . GLU A 1 122 ? 16.655 7.125 -24.567 1.00 97.81 122 GLU A O 1
ATOM 915 N N . TYR A 1 123 ? 16.824 7.867 -26.674 1.00 97.38 123 TYR A N 1
ATOM 916 C CA . TYR A 1 123 ? 15.392 7.777 -26.954 1.00 97.38 123 TYR A CA 1
ATOM 917 C C . TYR A 1 123 ? 14.842 6.362 -26.725 1.00 97.38 123 TYR A C 1
ATOM 919 O O . TYR A 1 123 ? 13.781 6.172 -26.125 1.00 97.38 123 TYR A O 1
ATOM 927 N N . ARG A 1 124 ? 15.589 5.342 -27.168 1.00 97.31 124 ARG A N 1
ATOM 928 C CA . ARG A 1 124 ? 15.235 3.939 -26.933 1.00 97.31 124 ARG A CA 1
ATOM 929 C C . ARG A 1 124 ? 15.233 3.602 -25.441 1.00 97.31 124 ARG A C 1
ATOM 931 O O . ARG A 1 124 ? 14.398 2.806 -25.016 1.00 97.31 124 ARG A O 1
ATOM 938 N N . GLU A 1 125 ? 16.169 4.144 -24.673 1.00 98.12 125 GLU A N 1
ATOM 939 C CA . GLU A 1 125 ? 16.258 3.905 -23.234 1.00 98.12 125 GLU A CA 1
ATOM 940 C C . GLU A 1 125 ? 15.102 4.571 -22.490 1.00 98.12 125 GLU A C 1
ATOM 942 O O . GLU A 1 125 ? 14.376 3.885 -21.781 1.00 98.12 125 GLU A O 1
ATOM 947 N N . THR A 1 126 ? 14.811 5.844 -22.770 1.00 98.00 126 THR A N 1
ATOM 948 C CA . THR A 1 126 ? 13.659 6.552 -22.190 1.00 98.00 126 THR A CA 1
ATOM 949 C C . THR A 1 126 ? 12.341 5.827 -22.463 1.00 98.00 126 THR A C 1
ATOM 951 O O . THR A 1 126 ? 11.484 5.725 -21.581 1.00 98.00 126 THR A O 1
ATOM 954 N N . LEU A 1 127 ? 12.168 5.281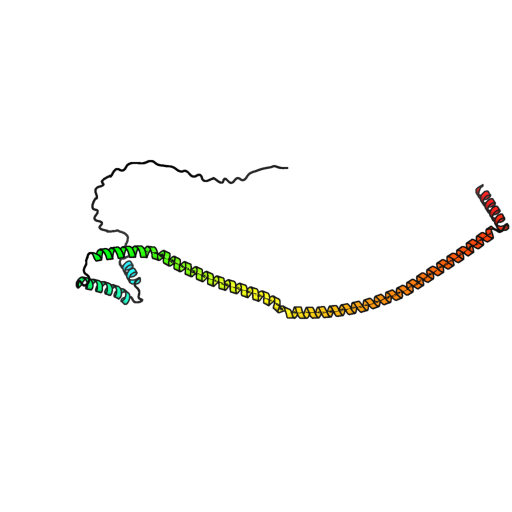 -23.673 1.00 97.94 127 LEU A N 1
ATOM 955 C CA . LEU A 1 127 ? 10.980 4.499 -24.011 1.00 97.94 127 LEU A CA 1
ATOM 956 C C . LEU A 1 127 ? 10.899 3.201 -23.195 1.00 97.94 127 LEU A C 1
ATOM 958 O O . LEU A 1 127 ? 9.824 2.843 -22.708 1.00 97.94 127 LEU A O 1
ATOM 962 N N . ARG A 1 128 ? 12.028 2.502 -23.023 1.00 98.06 128 ARG A N 1
ATOM 963 C CA . ARG A 1 128 ? 12.086 1.293 -22.192 1.00 98.06 128 ARG A CA 1
ATOM 964 C C . ARG A 1 128 ? 11.812 1.595 -20.728 1.00 98.06 128 ARG A C 1
ATOM 966 O O . ARG A 1 128 ? 10.997 0.894 -20.133 1.00 98.06 128 ARG A O 1
ATOM 973 N N . ASP A 1 129 ? 12.405 2.649 -20.190 1.00 98.25 129 ASP A N 1
ATOM 974 C CA . ASP A 1 129 ? 12.206 3.079 -18.808 1.00 98.25 129 ASP A CA 1
ATOM 975 C C . ASP A 1 129 ? 10.753 3.468 -18.551 1.00 98.25 129 ASP A C 1
ATOM 977 O O . ASP A 1 129 ? 10.161 3.027 -17.568 1.00 98.25 129 ASP A O 1
ATOM 981 N N . THR A 1 130 ? 10.129 4.200 -19.476 1.00 98.12 130 THR A N 1
ATOM 982 C CA . THR A 1 130 ? 8.709 4.565 -19.372 1.00 98.12 130 THR A CA 1
ATOM 983 C C . THR A 1 130 ? 7.814 3.326 -19.382 1.00 98.12 130 THR A C 1
ATOM 985 O O . THR A 1 130 ? 6.923 3.199 -18.544 1.00 98.12 130 THR A O 1
ATOM 988 N N . MET A 1 131 ? 8.058 2.373 -20.288 1.00 98.06 131 MET A N 1
ATOM 989 C CA . MET A 1 131 ? 7.282 1.130 -20.337 1.00 98.06 131 MET A CA 1
ATOM 990 C C . MET A 1 131 ? 7.497 0.250 -19.101 1.00 98.06 131 MET A C 1
ATOM 992 O O . MET A 1 131 ? 6.552 -0.381 -18.630 1.00 98.06 131 MET A O 1
ATOM 996 N N . ASN A 1 132 ? 8.720 0.177 -18.577 1.00 97.88 132 ASN A N 1
ATOM 997 C CA . ASN A 1 132 ? 9.025 -0.597 -17.375 1.00 97.88 132 ASN A CA 1
ATOM 998 C C . ASN A 1 132 ? 8.409 0.051 -16.130 1.00 97.88 132 ASN A C 1
ATOM 1000 O O . ASN A 1 132 ? 7.759 -0.642 -15.352 1.00 97.88 132 ASN A O 1
ATOM 1004 N N . SER A 1 133 ? 8.510 1.375 -16.005 1.00 98.00 133 SER A N 1
ATOM 1005 C CA . SER A 1 133 ? 7.870 2.152 -14.940 1.00 98.00 133 SER A CA 1
ATOM 1006 C C . SER A 1 133 ? 6.348 2.006 -14.972 1.00 98.00 133 SER A C 1
ATOM 1008 O O . SER A 1 133 ? 5.740 1.711 -13.948 1.00 98.00 133 SER A O 1
ATOM 1010 N N . ALA A 1 134 ? 5.720 2.090 -16.150 1.00 98.19 134 ALA A N 1
ATOM 1011 C CA . ALA A 1 134 ? 4.278 1.886 -16.290 1.00 98.19 134 ALA A CA 1
ATOM 1012 C C . ALA A 1 134 ? 3.836 0.472 -15.872 1.00 98.19 134 ALA A C 1
ATOM 1014 O O . ALA A 1 134 ? 2.806 0.315 -15.217 1.00 98.19 134 ALA A O 1
ATOM 1015 N N . ARG A 1 135 ? 4.619 -0.566 -16.207 1.00 98.00 135 ARG A N 1
ATOM 1016 C CA . ARG A 1 135 ? 4.345 -1.937 -15.742 1.00 98.00 135 ARG A CA 1
ATOM 1017 C C . ARG A 1 135 ? 4.461 -2.050 -14.230 1.00 98.00 135 ARG A C 1
ATOM 1019 O O . ARG A 1 135 ? 3.589 -2.651 -13.613 1.00 98.00 135 ARG A O 1
ATOM 1026 N N . GLN A 1 136 ? 5.502 -1.469 -13.645 1.00 98.19 136 GLN A N 1
ATOM 1027 C CA . GLN A 1 136 ? 5.723 -1.521 -12.206 1.00 98.19 136 GLN A CA 1
ATOM 1028 C C . GLN A 1 136 ? 4.626 -0.777 -11.435 1.00 98.19 136 GLN A C 1
ATOM 1030 O O . GLN A 1 136 ? 4.033 -1.353 -10.531 1.00 98.19 136 GLN A O 1
ATOM 10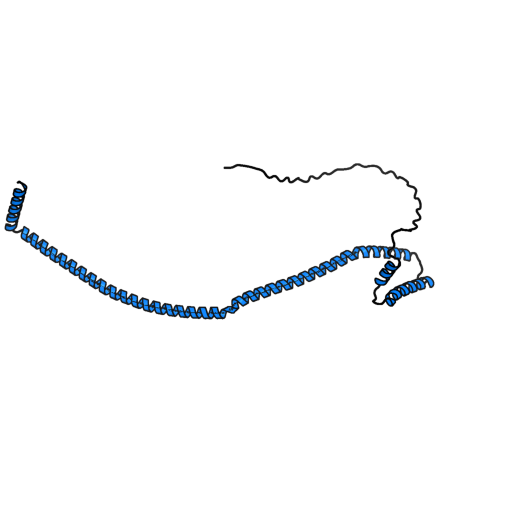35 N N . GLN A 1 137 ? 4.251 0.425 -11.876 1.00 97.62 137 GLN A N 1
ATOM 1036 C CA . GLN A 1 137 ? 3.118 1.163 -11.312 1.00 97.62 137 GLN A CA 1
ATOM 1037 C C . GLN A 1 137 ? 1.808 0.373 -11.431 1.00 97.62 137 GLN A C 1
ATOM 1039 O O . GLN A 1 137 ? 1.016 0.343 -10.495 1.00 97.62 137 GLN A O 1
ATOM 1044 N N . HIS A 1 138 ? 1.563 -0.303 -12.559 1.00 98.06 138 HIS A N 1
ATOM 1045 C CA . HIS A 1 138 ? 0.368 -1.135 -12.700 1.00 98.06 138 HIS A CA 1
ATOM 1046 C C . HIS A 1 138 ? 0.380 -2.337 -11.743 1.00 98.06 138 HIS A C 1
ATOM 1048 O O . HIS A 1 138 ? -0.665 -2.666 -11.185 1.00 98.06 138 HIS A O 1
ATOM 1054 N N . LEU A 1 139 ? 1.532 -2.984 -11.533 1.00 98.06 139 LEU A N 1
ATOM 1055 C CA . LEU A 1 139 ? 1.672 -4.060 -10.546 1.00 98.06 139 LEU A CA 1
ATOM 1056 C C . LEU A 1 139 ? 1.389 -3.545 -9.131 1.00 98.06 139 LEU A C 1
ATOM 1058 O O . LEU A 1 139 ? 0.541 -4.108 -8.451 1.00 98.06 139 LEU A O 1
ATOM 1062 N N . GLU A 1 140 ? 1.978 -2.416 -8.743 1.00 97.94 140 GLU A N 1
ATOM 1063 C CA . GLU A 1 140 ? 1.748 -1.791 -7.433 1.00 97.94 140 GLU A CA 1
ATOM 1064 C C . GLU A 1 140 ? 0.273 -1.412 -7.214 1.00 97.94 140 GLU A C 1
ATOM 1066 O O . GLU A 1 140 ? -0.288 -1.632 -6.138 1.00 97.94 140 GLU A O 1
ATOM 1071 N N . LEU A 1 141 ? -0.398 -0.885 -8.244 1.00 98.00 141 LEU A N 1
ATOM 1072 C CA . LEU A 1 141 ? -1.828 -0.577 -8.186 1.00 98.00 141 LEU A CA 1
ATOM 1073 C C . LEU A 1 141 ? -2.687 -1.838 -8.049 1.00 98.00 141 LEU A C 1
ATOM 1075 O O . LEU A 1 141 ? -3.688 -1.820 -7.328 1.00 98.00 141 LEU A O 1
ATOM 1079 N N . VAL A 1 142 ? -2.336 -2.919 -8.748 1.00 97.94 142 VAL A N 1
ATOM 1080 C CA . VAL A 1 142 ? -3.038 -4.204 -8.631 1.00 97.94 142 VAL A CA 1
ATOM 1081 C C . VAL A 1 142 ? -2.808 -4.815 -7.250 1.00 97.94 142 VAL A C 1
ATOM 1083 O O . VAL A 1 142 ? -3.779 -5.234 -6.626 1.00 97.94 142 VAL A O 1
ATOM 1086 N N . ASP A 1 143 ? -1.588 -4.772 -6.724 1.00 97.38 143 ASP A N 1
ATOM 1087 C CA . ASP A 1 143 ? -1.260 -5.265 -5.383 1.00 97.38 143 ASP A CA 1
ATOM 1088 C C . ASP A 1 143 ? -1.997 -4.477 -4.293 1.00 97.38 143 ASP A C 1
ATOM 1090 O O . ASP A 1 143 ? -2.581 -5.061 -3.378 1.00 97.38 143 ASP A O 1
ATOM 1094 N N . SER A 1 144 ? -2.075 -3.150 -4.424 1.00 97.19 144 SER A N 1
ATOM 1095 C CA . SER A 1 144 ? -2.863 -2.300 -3.525 1.00 97.19 144 SER A CA 1
ATOM 1096 C C . SER A 1 144 ? -4.352 -2.674 -3.542 1.00 97.19 144 SER A C 1
ATOM 1098 O O . SER A 1 144 ? -4.977 -2.834 -2.485 1.00 97.19 144 SER A O 1
ATOM 1100 N N . LYS A 1 145 ? -4.917 -2.919 -4.733 1.00 95.69 145 LYS A N 1
ATOM 1101 C CA . LYS A 1 145 ? -6.302 -3.395 -4.881 1.00 95.69 145 LYS A CA 1
ATOM 1102 C C . LYS A 1 145 ? -6.501 -4.780 -4.270 1.00 95.69 145 LYS A C 1
ATOM 1104 O O . LYS A 1 145 ? -7.505 -4.988 -3.593 1.00 95.69 145 LYS A O 1
ATOM 1109 N N . ILE A 1 146 ? -5.558 -5.703 -4.458 1.00 96.56 146 ILE A N 1
ATOM 1110 C CA . ILE A 1 146 ? -5.595 -7.037 -3.845 1.00 96.56 146 ILE A CA 1
ATOM 1111 C C . ILE A 1 146 ? -5.559 -6.919 -2.321 1.00 96.56 146 ILE A C 1
ATOM 1113 O O . ILE A 1 146 ? -6.357 -7.571 -1.656 1.00 96.56 146 ILE A O 1
ATOM 1117 N N . SER A 1 147 ? -4.715 -6.051 -1.755 1.00 95.38 147 SER A N 1
ATOM 1118 C CA . SER A 1 147 ? -4.662 -5.837 -0.302 1.00 95.38 147 SER A CA 1
ATOM 1119 C C . SER A 1 147 ? -5.995 -5.314 0.251 1.00 95.38 147 SER A C 1
ATOM 1121 O O . SER A 1 147 ? -6.486 -5.812 1.265 1.00 95.38 147 SER A O 1
ATOM 1123 N N . SER A 1 148 ? -6.636 -4.387 -0.468 1.00 93.56 148 SER A N 1
ATOM 1124 C CA . SER A 1 148 ? -7.938 -3.823 -0.099 1.00 93.56 148 SER A CA 1
ATOM 1125 C C . SER A 1 148 ? -9.054 -4.872 -0.197 1.00 93.56 148 SER A C 1
ATOM 1127 O O . SER A 1 148 ? -9.874 -5.000 0.708 1.00 93.56 148 SER A O 1
ATOM 1129 N N . LEU A 1 149 ? -9.062 -5.683 -1.260 1.00 92.31 149 LEU A N 1
ATOM 1130 C CA . LEU A 1 149 ? -10.016 -6.787 -1.426 1.00 92.31 149 LEU A CA 1
ATOM 1131 C C . LEU A 1 149 ? -9.783 -7.917 -0.416 1.00 92.31 149 LEU A C 1
ATOM 1133 O O . LEU A 1 149 ? -10.739 -8.529 0.053 1.00 92.31 149 LEU A O 1
ATOM 1137 N N . SER A 1 150 ? -8.533 -8.173 -0.030 1.00 92.56 150 SER A N 1
ATOM 1138 C CA . SER A 1 150 ? -8.194 -9.158 0.997 1.00 92.56 150 SER A CA 1
ATOM 1139 C C . SER A 1 150 ? -8.752 -8.760 2.361 1.00 92.56 150 SER A C 1
ATOM 1141 O O . SER A 1 150 ? -9.215 -9.631 3.093 1.00 92.56 150 SER A O 1
ATOM 1143 N N . GLN A 1 151 ? -8.769 -7.469 2.704 1.00 86.88 151 GLN A N 1
ATOM 1144 C CA . GLN A 1 151 ? -9.427 -6.990 3.928 1.00 86.88 151 GLN A CA 1
ATOM 1145 C C . GLN A 1 151 ? -10.941 -7.247 3.887 1.00 86.88 151 GLN A C 1
ATOM 1147 O O . GLN A 1 151 ? -11.534 -7.628 4.894 1.00 86.88 151 GLN A O 1
ATOM 1152 N N . LEU A 1 152 ? -11.551 -7.131 2.703 1.00 85.81 152 LEU A N 1
ATOM 1153 C CA . LEU A 1 152 ? -12.968 -7.427 2.482 1.00 85.81 152 LEU A CA 1
ATOM 1154 C C . LEU A 1 152 ? -13.282 -8.931 2.408 1.00 85.81 152 LEU A C 1
ATOM 1156 O O . LEU A 1 152 ? -14.449 -9.302 2.454 1.00 85.81 152 LEU A O 1
ATOM 1160 N N . SER A 1 153 ? -12.288 -9.821 2.333 1.00 88.25 153 SER A N 1
ATOM 1161 C CA . SER A 1 153 ? -12.550 -11.270 2.299 1.00 88.25 153 SER A CA 1
ATOM 1162 C C . SER A 1 153 ? -13.222 -11.786 3.582 1.00 88.25 153 SER A C 1
ATOM 1164 O O . SER A 1 153 ? -14.015 -12.726 3.532 1.00 88.25 153 SER A O 1
ATOM 1166 N N . ASN A 1 154 ? -12.989 -11.121 4.720 1.00 86.44 154 ASN A N 1
ATOM 1167 C CA . ASN A 1 154 ? -13.532 -11.505 6.025 1.00 86.44 154 ASN A CA 1
ATOM 1168 C C . ASN A 1 154 ? -14.922 -10.914 6.334 1.00 86.44 154 ASN A C 1
ATOM 1170 O O . ASN A 1 154 ? -15.408 -11.059 7.455 1.00 86.44 154 ASN A O 1
ATOM 1174 N N . ILE A 1 155 ? -15.602 -10.281 5.367 1.00 89.25 155 ILE A N 1
ATOM 1175 C CA . ILE A 1 155 ? -16.926 -9.667 5.598 1.00 89.25 155 ILE A CA 1
ATOM 1176 C C . ILE A 1 155 ? -17.983 -10.668 6.068 1.00 89.25 155 ILE A C 1
ATOM 1178 O O . ILE A 1 155 ? -18.876 -10.295 6.820 1.00 89.25 155 ILE A O 1
ATOM 1182 N N . ASN A 1 156 ? -17.880 -11.940 5.670 1.00 85.88 156 ASN A N 1
ATOM 1183 C CA . ASN A 1 156 ? -18.845 -12.960 6.080 1.00 85.88 156 ASN A CA 1
ATOM 1184 C C . ASN A 1 156 ? -18.752 -13.261 7.583 1.00 85.88 156 ASN A C 1
ATOM 1186 O O . ASN A 1 156 ? -19.790 -13.404 8.224 1.00 85.88 156 ASN A O 1
ATOM 1190 N N . ALA A 1 157 ? -17.536 -13.296 8.140 1.00 89.94 157 ALA A N 1
ATOM 1191 C CA . ALA A 1 157 ? -17.315 -13.483 9.574 1.00 89.94 157 ALA A CA 1
ATOM 1192 C C . ALA A 1 157 ? -17.780 -12.254 10.372 1.00 89.94 157 ALA A C 1
ATOM 1194 O O . ALA A 1 157 ? -18.557 -12.380 11.312 1.00 89.94 157 ALA A O 1
ATOM 1195 N N . VAL A 1 158 ? -17.412 -11.045 9.926 1.00 91.19 158 VAL A N 1
ATOM 1196 C CA . VAL A 1 158 ? -17.862 -9.796 10.571 1.00 91.19 158 VAL A CA 1
ATOM 1197 C C . VAL A 1 158 ? -19.390 -9.680 10.553 1.00 91.19 158 VAL A C 1
ATOM 1199 O O . VAL A 1 158 ? -19.997 -9.259 11.534 1.00 91.19 158 VAL A O 1
ATOM 1202 N N . ASN A 1 159 ? -20.031 -10.082 9.455 1.00 93.06 159 ASN A N 1
ATOM 1203 C CA . ASN A 1 159 ? -21.484 -10.074 9.346 1.00 93.06 159 ASN A CA 1
ATOM 1204 C C . ASN A 1 159 ? -22.137 -11.078 10.309 1.00 93.06 159 ASN A C 1
ATOM 1206 O O . ASN A 1 159 ? -23.097 -10.719 10.988 1.00 93.06 159 ASN A O 1
ATOM 1210 N N . SER A 1 160 ? -21.618 -12.309 10.422 1.00 94.06 160 SER A N 1
ATOM 1211 C CA . SER A 1 160 ? -22.133 -13.265 11.413 1.00 94.06 160 SER A CA 1
ATOM 1212 C C . SER A 1 160 ? -21.949 -12.774 12.848 1.00 94.06 160 SER A C 1
ATOM 1214 O O . SER A 1 160 ? -22.861 -12.939 13.656 1.00 94.06 160 SER A O 1
ATOM 1216 N N . ASP A 1 161 ? -20.827 -12.117 13.143 1.00 96.00 161 ASP A N 1
ATOM 1217 C CA . ASP A 1 161 ? -20.541 -11.561 14.467 1.00 96.00 161 ASP A CA 1
ATOM 1218 C C . ASP A 1 161 ? -21.500 -10.412 14.812 1.00 96.00 161 ASP A C 1
ATOM 1220 O O . ASP A 1 161 ? -22.007 -10.347 15.928 1.00 96.00 161 ASP A O 1
ATOM 1224 N N . LEU A 1 162 ? -21.839 -9.552 13.844 1.00 95.62 162 LEU A N 1
ATOM 1225 C CA . LEU A 1 162 ? -22.844 -8.493 14.009 1.00 95.62 162 LEU A CA 1
ATOM 1226 C C . LEU A 1 162 ? -24.243 -9.054 14.296 1.00 95.62 162 LEU A C 1
ATOM 1228 O O . LEU A 1 162 ? -24.955 -8.525 15.153 1.00 95.62 162 LEU A O 1
ATOM 1232 N N . PHE A 1 163 ? -24.634 -10.144 13.631 1.00 96.31 163 PHE A N 1
ATOM 1233 C CA . PHE A 1 163 ? -25.896 -10.826 13.932 1.00 96.31 163 PHE A CA 1
ATOM 1234 C C . PHE A 1 163 ? -25.876 -11.518 15.299 1.00 96.31 163 PHE A C 1
ATOM 1236 O O . PHE A 1 163 ? -26.880 -11.482 16.015 1.00 96.31 163 PHE A O 1
ATOM 1243 N N . ALA A 1 164 ? -24.750 -12.120 15.687 1.00 97.31 164 ALA A N 1
ATOM 1244 C CA . ALA A 1 164 ? -24.581 -12.714 17.009 1.00 97.31 164 ALA A CA 1
ATOM 1245 C C . ALA A 1 164 ? -24.669 -11.649 18.114 1.00 97.31 164 ALA A C 1
ATOM 1247 O O . ALA A 1 164 ? -25.440 -11.820 19.057 1.00 97.31 164 ALA A O 1
ATOM 1248 N N . LEU A 1 165 ? -23.981 -10.518 17.940 1.00 97.94 165 LEU A N 1
ATOM 1249 C CA . LEU A 1 165 ? -24.026 -9.376 18.850 1.00 97.94 165 LEU A CA 1
ATOM 1250 C C . LEU A 1 165 ? -25.444 -8.805 18.967 1.00 97.94 165 LEU A C 1
ATOM 1252 O O . LEU A 1 165 ? -25.925 -8.564 20.070 1.00 97.94 165 LEU A O 1
ATOM 1256 N N . SER A 1 166 ? -26.154 -8.639 17.845 1.00 97.19 166 SER A N 1
ATOM 1257 C CA . SER A 1 166 ? -27.551 -8.187 17.861 1.00 97.19 166 SER A CA 1
ATOM 1258 C C . SER A 1 166 ? -28.452 -9.139 18.658 1.00 97.19 166 SER A C 1
ATOM 1260 O O . SER A 1 166 ? -29.301 -8.686 19.425 1.00 97.19 166 SER A O 1
ATOM 1262 N N . LYS A 1 167 ? -28.239 -10.455 18.541 1.00 97.75 167 LYS A N 1
ATOM 1263 C CA . LYS A 1 167 ? -28.980 -11.464 19.309 1.00 97.75 167 LYS A CA 1
ATOM 1264 C C . LYS A 1 167 ? -28.645 -11.427 20.801 1.00 97.75 167 LYS A C 1
ATOM 1266 O O . LYS A 1 167 ? -29.538 -11.600 21.629 1.00 97.75 167 LYS A O 1
ATOM 1271 N N . GLU A 1 168 ? -27.378 -11.210 21.140 1.00 97.75 168 GLU A N 1
ATOM 1272 C CA . GLU A 1 168 ? -26.915 -11.083 22.522 1.00 97.75 168 GLU A CA 1
ATOM 1273 C C . GLU A 1 168 ? -27.479 -9.827 23.195 1.00 97.75 168 GLU A C 1
ATOM 1275 O O . GLU A 1 168 ? -27.955 -9.918 24.323 1.00 97.75 168 GLU A O 1
ATOM 1280 N N . ILE A 1 169 ? -27.533 -8.692 22.486 1.00 98.06 169 ILE A N 1
ATOM 1281 C CA . ILE A 1 169 ? -28.153 -7.452 22.984 1.00 98.06 169 ILE A CA 1
ATOM 1282 C C . ILE A 1 169 ? -29.620 -7.690 23.343 1.00 98.06 169 ILE A C 1
ATOM 1284 O O . ILE A 1 169 ? -30.026 -7.360 24.451 1.00 98.06 169 ILE A O 1
ATOM 1288 N N . VAL A 1 170 ? -30.397 -8.324 22.458 1.00 98.06 170 VAL A N 1
ATOM 1289 C CA . VAL A 1 170 ? -31.816 -8.624 22.730 1.00 98.06 170 VAL A CA 1
ATOM 1290 C C . VAL A 1 170 ? -31.969 -9.551 23.939 1.00 98.06 170 VAL A C 1
ATOM 1292 O O . VAL A 1 170 ? -32.878 -9.373 24.748 1.00 98.06 170 VAL A O 1
ATOM 1295 N N . LYS A 1 171 ? -31.074 -10.535 24.092 1.00 97.88 171 LYS A N 1
ATOM 1296 C CA . LYS A 1 171 ? -31.088 -11.436 25.249 1.00 97.88 171 LYS A CA 1
ATOM 1297 C C . LYS A 1 171 ? -30.779 -10.688 26.550 1.00 97.88 171 LYS A C 1
ATOM 1299 O O . LYS A 1 171 ? -31.517 -10.840 27.518 1.00 97.88 171 LYS A O 1
ATOM 1304 N N . MET A 1 172 ? -29.727 -9.870 26.564 1.00 98.31 172 MET A N 1
ATOM 1305 C CA . MET A 1 172 ? -29.362 -9.069 27.735 1.00 98.31 172 MET A CA 1
ATOM 1306 C C . MET A 1 172 ? -30.442 -8.045 28.078 1.00 98.31 172 MET A C 1
ATOM 1308 O O . MET A 1 172 ? -30.722 -7.827 29.250 1.00 98.31 172 MET A O 1
ATOM 1312 N N . GLU A 1 173 ? -31.085 -7.441 27.081 1.00 97.44 173 GLU A N 1
ATOM 1313 C CA . GLU A 1 173 ? -32.186 -6.506 27.299 1.00 97.44 173 GLU A CA 1
ATOM 1314 C C . GLU A 1 173 ? -33.386 -7.200 27.961 1.00 97.44 173 GLU A C 1
ATOM 1316 O O . GLU A 1 173 ? -33.939 -6.672 28.924 1.00 97.44 173 GLU A O 1
ATOM 1321 N N . ALA A 1 174 ? -33.734 -8.418 27.534 1.00 97.44 174 ALA A N 1
ATOM 1322 C CA . ALA A 1 174 ? -34.771 -9.213 28.191 1.00 97.44 174 ALA A CA 1
ATOM 1323 C C . ALA A 1 174 ? -34.422 -9.546 29.656 1.00 97.44 174 ALA A C 1
ATOM 1325 O O . ALA A 1 174 ? -35.269 -9.388 30.536 1.00 97.44 174 ALA A O 1
ATOM 1326 N N . GLU A 1 175 ? -33.175 -9.946 29.933 1.00 97.69 175 GLU A N 1
ATOM 1327 C CA . GLU A 1 175 ? -32.694 -10.206 31.300 1.00 97.69 175 GLU A CA 1
ATOM 1328 C C . GLU A 1 175 ? -32.725 -8.930 32.165 1.00 97.69 175 GLU A C 1
ATOM 1330 O O . GLU A 1 175 ? -33.153 -8.966 33.321 1.00 97.69 175 GLU A O 1
ATOM 1335 N N . ILE A 1 176 ? -32.341 -7.778 31.604 1.00 98.12 176 ILE A N 1
ATOM 1336 C CA . ILE A 1 176 ? -32.432 -6.474 32.277 1.00 98.12 176 ILE A CA 1
ATOM 1337 C C . ILE A 1 176 ? -33.891 -6.138 32.604 1.00 98.12 176 ILE A C 1
ATOM 1339 O O . ILE A 1 176 ? -34.171 -5.708 33.724 1.00 98.12 176 ILE A O 1
ATOM 1343 N N . PHE A 1 177 ? -34.825 -6.361 31.674 1.00 97.62 177 PHE A N 1
ATOM 1344 C CA . PHE A 1 177 ? -36.249 -6.116 31.909 1.00 97.62 177 PHE A CA 1
ATOM 1345 C C . PHE A 1 177 ? -36.812 -6.979 33.042 1.00 97.62 177 PHE A C 1
ATOM 1347 O O . PHE A 1 177 ? -37.532 -6.456 33.893 1.00 97.62 177 PHE A O 1
ATOM 1354 N N . GLU A 1 178 ? -36.460 -8.265 33.101 1.00 97.94 178 GLU A N 1
ATOM 1355 C CA . GLU A 1 178 ? -36.872 -9.158 34.192 1.00 97.94 178 GLU A CA 1
ATOM 1356 C C . GLU A 1 178 ? -36.349 -8.655 35.545 1.00 97.94 178 GLU A C 1
ATOM 1358 O O . GLU A 1 178 ? -37.113 -8.481 36.498 1.00 97.94 178 GLU A O 1
ATOM 1363 N N . LYS A 1 179 ? -35.058 -8.311 35.624 1.00 98.25 179 LYS A N 1
ATOM 1364 C CA . LYS A 1 179 ? -34.462 -7.772 36.856 1.00 98.25 179 LYS A CA 1
ATOM 1365 C C . LYS A 1 179 ? -35.031 -6.421 37.254 1.00 98.25 179 LYS A C 1
ATOM 1367 O O . LYS A 1 179 ? -35.197 -6.150 38.444 1.00 98.25 179 LYS A O 1
ATOM 1372 N N . GLN A 1 180 ? -35.391 -5.583 36.292 1.00 97.38 180 GLN A N 1
ATOM 1373 C CA . GLN A 1 180 ? -36.034 -4.310 36.582 1.00 97.38 180 GLN A CA 1
ATOM 1374 C C . GLN A 1 180 ? -37.451 -4.495 37.140 1.00 97.38 180 GLN A C 1
ATOM 1376 O O . GLN A 1 180 ? -37.834 -3.760 38.051 1.00 97.38 180 GLN A O 1
ATOM 1381 N N . GLN A 1 181 ? -38.197 -5.500 36.667 1.00 97.56 181 GLN A N 1
ATOM 1382 C CA . GLN A 1 181 ? -39.492 -5.877 37.244 1.00 97.56 181 GLN A CA 1
ATOM 1383 C C . GLN A 1 181 ? -39.342 -6.414 38.677 1.00 97.56 181 GLN A C 1
ATOM 1385 O O . GLN A 1 181 ? -40.084 -5.985 39.560 1.00 97.56 181 GLN A O 1
ATOM 1390 N N . GLU A 1 182 ? -38.347 -7.272 38.943 1.00 97.81 182 GLU A N 1
ATOM 1391 C CA . GLU A 1 182 ? -38.041 -7.751 40.304 1.00 97.81 182 GLU A CA 1
ATOM 1392 C C . GLU A 1 182 ? -37.722 -6.586 41.260 1.00 97.81 182 GLU A C 1
ATOM 1394 O O . GLU A 1 182 ? -38.260 -6.512 42.366 1.00 97.81 182 GLU A O 1
ATOM 1399 N N . ILE A 1 183 ? -36.882 -5.638 40.832 1.00 98.06 183 ILE A N 1
ATOM 1400 C CA . ILE A 1 183 ? -36.512 -4.463 41.635 1.00 98.06 183 ILE A CA 1
ATOM 1401 C C . ILE A 1 183 ? -37.718 -3.547 41.868 1.00 98.06 183 ILE A C 1
ATOM 1403 O O . ILE A 1 183 ? -37.888 -3.037 42.977 1.00 98.06 183 ILE A O 1
ATOM 1407 N N . ALA A 1 184 ? -38.555 -3.329 40.850 1.00 97.81 184 ALA A N 1
ATOM 1408 C CA . ALA A 1 184 ? -39.776 -2.538 40.988 1.00 97.81 184 ALA A CA 1
ATOM 1409 C C . ALA A 1 184 ? -40.702 -3.147 42.051 1.00 97.81 184 ALA A C 1
ATOM 1411 O O . ALA A 1 184 ? -41.112 -2.442 42.973 1.00 97.81 184 ALA A O 1
ATOM 1412 N N . PHE A 1 185 ? -40.921 -4.464 41.999 1.00 97.81 185 PHE A N 1
ATOM 1413 C CA . PHE A 1 185 ? -41.713 -5.179 42.998 1.00 97.81 185 PHE A CA 1
ATOM 1414 C C . PHE A 1 185 ? -41.111 -5.076 44.410 1.00 97.81 185 PHE A C 1
ATOM 1416 O O . PHE A 1 185 ? -41.816 -4.761 45.370 1.00 97.81 185 PHE A O 1
ATOM 1423 N N . ILE A 1 186 ? -39.795 -5.270 44.558 1.00 98.31 186 ILE A N 1
ATOM 1424 C CA . ILE A 1 186 ? -39.110 -5.121 45.854 1.00 98.31 186 ILE A CA 1
ATOM 1425 C C . ILE A 1 186 ? -39.274 -3.699 46.407 1.00 98.31 186 ILE A C 1
ATOM 1427 O O . ILE A 1 186 ? -39.499 -3.527 47.607 1.00 98.31 186 ILE A O 1
ATOM 1431 N N . ASN A 1 187 ? -39.187 -2.677 45.554 1.00 97.88 187 ASN A N 1
ATOM 1432 C CA . ASN A 1 187 ? -39.362 -1.286 45.964 1.00 97.88 187 ASN A CA 1
ATOM 1433 C C . ASN A 1 187 ? -40.796 -0.991 46.417 1.00 97.88 187 ASN A C 1
ATOM 1435 O O . ASN A 1 187 ? -40.973 -0.277 47.404 1.00 97.88 187 ASN A O 1
ATOM 1439 N N . GLU A 1 188 ? -41.806 -1.557 45.754 1.00 96.94 188 GLU A N 1
ATOM 1440 C CA . GLU A 1 188 ? -43.205 -1.446 46.182 1.00 96.94 188 GLU A CA 1
ATOM 1441 C C . GLU A 1 188 ? -43.423 -2.095 47.553 1.00 96.94 188 GLU A C 1
ATOM 1443 O O . GLU A 1 188 ? -43.957 -1.460 48.465 1.00 96.94 188 GLU A O 1
ATOM 1448 N N . VAL A 1 189 ? -42.935 -3.324 47.748 1.00 97.94 189 VAL A N 1
ATOM 1449 C CA . VAL A 1 189 ? -43.041 -4.032 49.035 1.00 97.94 189 VAL A CA 1
ATOM 1450 C C . VAL A 1 189 ? -42.313 -3.271 50.144 1.00 97.94 189 VAL A C 1
ATOM 1452 O O . VAL A 1 189 ? -42.841 -3.108 51.247 1.00 97.94 189 VAL A O 1
ATOM 1455 N N . LYS A 1 190 ? -41.117 -2.750 49.854 1.00 97.81 190 LYS A N 1
ATOM 1456 C CA . LYS A 1 190 ? -40.368 -1.914 50.792 1.00 97.81 190 LYS A CA 1
ATOM 1457 C C . LYS A 1 190 ? -41.135 -0.640 51.139 1.00 97.81 190 LYS A C 1
ATOM 1459 O O . LYS A 1 190 ? -41.200 -0.293 52.312 1.00 97.81 190 LYS A O 1
ATOM 1464 N N . ALA A 1 191 ? -41.739 0.035 50.161 1.00 97.75 191 ALA A N 1
ATOM 1465 C CA . ALA A 1 191 ? -42.524 1.241 50.404 1.00 97.75 191 ALA A CA 1
ATOM 1466 C C . ALA A 1 191 ? -43.723 0.967 51.329 1.00 97.75 191 ALA A C 1
ATOM 1468 O O . ALA A 1 191 ? -43.992 1.761 52.233 1.00 97.75 191 ALA A O 1
ATOM 1469 N N . VAL A 1 192 ? -44.398 -0.178 51.164 1.00 97.75 192 VAL A N 1
ATOM 1470 C CA . VAL A 1 192 ? -45.468 -0.614 52.077 1.00 97.75 192 VAL A CA 1
ATOM 1471 C C . VAL A 1 192 ? -44.919 -0.830 53.488 1.00 97.75 192 VAL A C 1
ATOM 1473 O O . VAL A 1 192 ? -45.469 -0.284 54.446 1.00 97.75 192 VAL A O 1
ATOM 1476 N N . LEU A 1 193 ? -43.806 -1.551 53.635 1.00 97.94 193 LEU A N 1
ATOM 1477 C CA . LEU A 1 193 ? -43.208 -1.813 54.945 1.00 97.94 193 LEU A CA 1
ATOM 1478 C C . LEU A 1 193 ? -42.726 -0.526 55.636 1.00 97.94 193 LEU A C 1
ATOM 1480 O O . LEU A 1 193 ? -43.016 -0.310 56.813 1.00 97.94 193 LEU A O 1
ATOM 1484 N N . ASP A 1 194 ? -42.062 0.364 54.900 1.00 97.94 194 ASP A N 1
ATOM 1485 C CA . ASP A 1 194 ? -41.623 1.669 55.399 1.00 97.94 194 ASP A CA 1
ATOM 1486 C C . ASP A 1 194 ? -42.826 2.529 55.826 1.00 97.94 194 ASP A C 1
ATOM 1488 O O . ASP A 1 194 ? -42.757 3.236 56.837 1.00 97.94 194 ASP A O 1
ATOM 1492 N N . SER A 1 195 ? -43.959 2.439 55.117 1.00 97.69 195 SER A N 1
ATOM 1493 C CA . SER A 1 195 ? -45.195 3.132 55.498 1.00 97.69 195 SER A CA 1
ATOM 1494 C C . SER A 1 195 ? -45.778 2.610 56.817 1.00 97.69 195 SER A C 1
ATOM 1496 O O . SER A 1 195 ? -46.178 3.414 57.662 1.00 97.69 195 SER A O 1
ATOM 1498 N N . HIS A 1 196 ? -45.747 1.291 57.045 1.00 97.38 196 HIS A N 1
ATOM 1499 C CA . HIS A 1 196 ? -46.180 0.680 58.303 1.00 97.38 196 HIS A CA 1
ATOM 1500 C C . HIS A 1 196 ? -45.262 1.079 59.460 1.00 97.38 196 HIS A C 1
ATOM 1502 O O . HIS A 1 196 ? -45.742 1.514 60.504 1.00 97.38 196 HIS A O 1
ATOM 1508 N N . VAL A 1 197 ? -43.941 1.027 59.267 1.00 97.94 197 VAL A N 1
ATOM 1509 C CA . VAL A 1 197 ? -42.973 1.453 60.291 1.00 97.94 197 VAL A CA 1
ATOM 1510 C C . VAL A 1 197 ? -43.151 2.934 60.629 1.00 97.94 197 VAL A C 1
ATOM 1512 O O . VAL A 1 197 ? -43.105 3.320 61.799 1.00 97.94 197 VAL A O 1
ATOM 1515 N N . ARG A 1 198 ? -43.384 3.784 59.624 1.00 97.00 198 ARG A N 1
ATOM 1516 C CA . ARG A 1 198 ? -43.670 5.207 59.834 1.00 97.00 198 ARG A CA 1
ATOM 1517 C C . ARG A 1 198 ? -44.977 5.417 60.601 1.00 97.00 198 ARG A C 1
ATOM 1519 O O . ARG A 1 198 ? -45.008 6.262 61.496 1.00 97.00 198 ARG A O 1
ATOM 1526 N N . TYR A 1 199 ? -46.023 4.655 60.285 1.00 97.88 199 TYR A N 1
ATOM 1527 C CA . TYR A 1 199 ? -47.286 4.690 61.019 1.00 97.88 199 TYR A CA 1
ATOM 1528 C C . TYR A 1 199 ? -47.090 4.279 62.485 1.00 97.88 199 TYR A C 1
ATOM 1530 O O . TYR A 1 199 ? -47.464 5.036 63.378 1.00 97.88 199 TYR A O 1
ATOM 1538 N N . GLU A 1 200 ? -46.407 3.161 62.754 1.00 97.62 200 GLU A N 1
ATOM 1539 C CA . GLU A 1 200 ? -46.115 2.714 64.122 1.00 97.62 200 GLU A CA 1
ATOM 1540 C C . GLU A 1 200 ? -45.327 3.749 64.927 1.00 97.62 200 GLU A C 1
ATOM 1542 O O . GLU A 1 200 ? -45.648 4.012 66.086 1.00 97.62 200 GLU A O 1
ATOM 1547 N N . ARG A 1 201 ? -44.299 4.362 64.326 1.00 97.12 201 ARG A N 1
ATOM 1548 C CA . ARG A 1 201 ? -43.531 5.428 64.985 1.00 97.12 201 ARG A CA 1
ATOM 1549 C C . ARG A 1 201 ? -44.419 6.625 65.321 1.00 97.12 201 ARG A C 1
ATOM 1551 O O . ARG A 1 201 ? -44.370 7.106 66.447 1.00 97.12 201 ARG A O 1
ATOM 1558 N N . SER A 1 202 ? -45.277 7.052 64.393 1.00 96.19 202 SER A N 1
ATOM 1559 C CA . SER A 1 202 ? -46.208 8.165 64.614 1.00 96.19 202 SER A CA 1
ATOM 1560 C C . SER A 1 202 ? -47.233 7.873 65.715 1.00 96.19 202 SER A C 1
ATOM 1562 O O . SER A 1 202 ? -47.549 8.769 66.503 1.00 96.19 202 SER A O 1
ATOM 1564 N N . VAL A 1 203 ? -47.730 6.634 65.798 1.00 97.44 203 VAL A N 1
ATOM 1565 C CA . VAL A 1 203 ? -48.633 6.195 66.872 1.00 97.44 203 VAL A CA 1
ATOM 1566 C C . VAL A 1 203 ? -47.901 6.207 68.213 1.00 97.44 203 VAL A C 1
ATOM 1568 O O . VAL A 1 203 ? -48.370 6.867 69.137 1.00 97.44 203 VAL A O 1
ATOM 1571 N N . ARG A 1 204 ? -46.710 5.594 68.303 1.00 96.94 204 ARG A N 1
ATOM 1572 C CA . ARG A 1 204 ? -45.900 5.585 69.537 1.00 96.94 204 ARG A CA 1
ATOM 1573 C C . ARG A 1 204 ? -45.556 6.997 70.016 1.00 96.94 204 ARG A C 1
ATOM 1575 O O . ARG A 1 204 ? -45.658 7.278 71.205 1.00 96.94 204 ARG A O 1
ATOM 1582 N N . GLU A 1 205 ? -45.186 7.903 69.113 1.00 96.69 205 GLU A N 1
ATOM 1583 C CA . GLU A 1 205 ? -44.932 9.309 69.456 1.00 96.69 205 GLU A CA 1
ATOM 1584 C C . GLU A 1 205 ? -46.192 10.018 69.973 1.00 96.69 205 GLU A C 1
ATOM 1586 O O . GLU A 1 205 ? -46.119 10.812 70.912 1.00 96.69 205 GLU A O 1
ATOM 1591 N N . SER A 1 206 ? -47.358 9.735 69.386 1.00 95.81 206 SER A N 1
ATOM 1592 C CA . SER A 1 206 ? -48.635 10.316 69.817 1.00 95.81 206 SER A CA 1
ATOM 1593 C C . SER A 1 206 ? -49.061 9.792 71.187 1.00 95.81 206 SER A C 1
ATOM 1595 O O . SER A 1 206 ? -49.481 10.576 72.037 1.00 95.81 206 SER A O 1
ATOM 1597 N N . GLU A 1 207 ? -48.897 8.493 71.439 1.00 96.06 207 GLU A N 1
ATOM 1598 C CA . GLU A 1 207 ? -49.134 7.877 72.747 1.00 96.06 207 GLU A CA 1
ATOM 1599 C C . GLU A 1 207 ? -48.198 8.454 73.812 1.00 96.06 207 GLU A C 1
ATOM 1601 O O . GLU A 1 207 ? -48.655 8.844 74.885 1.00 96.06 207 GLU A O 1
ATOM 1606 N N . GLN A 1 208 ? -46.903 8.597 73.511 1.00 95.56 208 GLN A N 1
ATOM 1607 C CA . GLN A 1 208 ? -45.938 9.220 74.420 1.00 95.56 208 GLN A CA 1
ATOM 1608 C C . GLN A 1 208 ? -46.304 10.672 74.740 1.00 95.56 208 GLN A C 1
ATOM 1610 O O . GLN A 1 208 ? -46.241 11.068 75.904 1.00 95.56 208 GLN A O 1
ATOM 1615 N N . LYS A 1 209 ? -46.744 11.456 73.745 1.00 96.00 209 LYS A N 1
ATOM 1616 C CA . LYS A 1 209 ? -47.248 12.822 73.965 1.00 96.00 209 LYS A CA 1
ATOM 1617 C C . LYS A 1 209 ? -48.482 12.830 74.865 1.00 96.00 209 LYS A C 1
ATOM 1619 O O . LYS A 1 209 ? -48.500 13.573 75.840 1.00 96.00 209 LYS A O 1
ATOM 1624 N N . GLN A 1 210 ? -49.468 11.969 74.606 1.00 94.81 210 GLN A N 1
ATOM 1625 C CA . GLN A 1 210 ? -50.673 11.869 75.439 1.00 94.81 210 GLN A CA 1
ATOM 1626 C C . GLN A 1 210 ? -50.350 11.447 76.878 1.00 94.81 210 GLN A C 1
ATOM 1628 O O . GLN A 1 210 ? -50.908 11.996 77.829 1.00 94.81 210 GLN A O 1
ATOM 1633 N N . VAL A 1 211 ? -49.449 10.478 77.064 1.00 95.81 211 VAL A N 1
ATOM 1634 C CA . VAL A 1 211 ? -48.993 10.044 78.392 1.00 95.81 211 VAL A CA 1
ATOM 1635 C C . VAL A 1 211 ? -48.251 11.181 79.098 1.00 95.81 211 VAL A C 1
ATOM 1637 O O . VAL A 1 211 ? -48.546 11.458 80.260 1.00 95.81 211 VAL A O 1
ATOM 1640 N N . ALA A 1 212 ? -47.361 11.898 78.406 1.00 95.12 212 ALA A N 1
ATOM 1641 C CA . ALA A 1 212 ? -46.659 13.053 78.959 1.00 95.12 212 ALA A CA 1
ATOM 1642 C C . ALA A 1 212 ? -47.626 14.184 79.353 1.00 95.12 212 ALA A C 1
ATOM 1644 O O . ALA A 1 212 ? -47.520 14.719 80.455 1.00 95.12 212 ALA A O 1
ATOM 1645 N N . GLU A 1 213 ? -48.613 14.513 78.517 1.00 95.00 213 GLU A N 1
ATOM 1646 C CA . GLU A 1 213 ? -49.646 15.513 78.819 1.00 95.00 213 GLU A CA 1
ATOM 1647 C C . GLU A 1 213 ? -50.504 15.119 80.027 1.00 95.00 213 GLU A C 1
ATOM 1649 O O . GLU A 1 213 ? -50.767 15.961 80.894 1.00 95.00 213 GLU A O 1
ATOM 1654 N N . LYS A 1 214 ? -50.901 13.841 80.134 1.00 94.56 214 LYS A N 1
ATOM 1655 C CA . LYS A 1 214 ? -51.614 13.308 81.307 1.00 94.56 214 LYS A CA 1
ATOM 1656 C C . LYS A 1 214 ? -50.765 13.427 82.573 1.00 94.56 214 LYS A C 1
ATOM 1658 O O . LYS A 1 214 ? -51.265 13.915 83.584 1.00 94.56 214 LYS A O 1
ATOM 1663 N N . ILE A 1 215 ? -49.486 13.044 82.521 1.00 93.56 215 ILE A N 1
ATOM 1664 C CA . ILE A 1 215 ? -48.555 13.166 83.655 1.00 93.56 215 ILE A CA 1
ATOM 1665 C C . ILE A 1 215 ? -48.385 14.638 84.056 1.00 93.56 215 ILE A C 1
ATOM 1667 O O . ILE A 1 215 ? -48.546 14.970 85.227 1.00 93.56 215 ILE A O 1
ATOM 1671 N N . VAL A 1 216 ? -48.137 15.539 83.101 1.00 92.31 216 VAL A N 1
ATOM 1672 C CA . VAL A 1 216 ? -47.980 16.980 83.362 1.00 92.31 216 VAL A CA 1
ATOM 1673 C C . VAL A 1 216 ? -49.256 17.580 83.960 1.00 92.31 216 VAL A C 1
ATOM 1675 O O . VAL A 1 216 ? -49.178 18.375 84.896 1.00 92.31 216 VAL A O 1
ATOM 1678 N N . THR A 1 217 ? -50.433 17.199 83.464 1.00 93.81 217 THR A N 1
ATOM 1679 C CA . THR A 1 217 ? -51.724 17.672 83.989 1.00 93.81 217 THR A CA 1
ATOM 1680 C C . THR A 1 217 ? -51.974 17.152 85.402 1.00 93.81 217 THR A C 1
ATOM 1682 O O . THR A 1 217 ? -52.351 17.937 86.272 1.00 93.81 217 THR A O 1
ATOM 1685 N N . ASN A 1 218 ? -51.691 15.872 85.664 1.00 90.00 218 ASN A N 1
ATOM 1686 C CA . ASN A 1 218 ? -51.790 15.282 86.999 1.00 90.00 218 ASN A CA 1
ATOM 1687 C C . ASN A 1 218 ? -50.836 15.968 87.988 1.00 90.00 218 ASN A C 1
ATOM 1689 O O . ASN A 1 218 ? -51.271 16.363 89.066 1.00 90.00 218 ASN A O 1
ATOM 1693 N N . ILE A 1 219 ? -49.571 16.201 87.612 1.00 88.44 219 ILE A N 1
ATOM 1694 C CA . ILE A 1 219 ? -48.599 16.931 88.445 1.00 88.44 219 ILE A CA 1
ATOM 1695 C C . ILE A 1 219 ? -49.082 18.363 88.709 1.00 88.44 219 ILE A C 1
ATOM 1697 O O . ILE A 1 219 ? -49.095 18.806 89.854 1.00 88.44 219 ILE A O 1
ATOM 1701 N N . ARG A 1 220 ? -49.548 19.089 87.682 1.00 87.56 220 ARG A N 1
ATOM 1702 C CA . ARG A 1 220 ? -50.126 20.436 87.855 1.00 87.56 220 ARG A CA 1
ATOM 1703 C C . ARG A 1 220 ? -51.366 20.432 88.754 1.00 87.56 220 ARG A C 1
ATOM 1705 O O . ARG A 1 220 ? -51.573 21.397 89.482 1.00 87.56 220 ARG A O 1
ATOM 1712 N N . GLY A 1 221 ? -52.183 19.379 88.708 1.00 87.38 221 GLY A N 1
ATOM 1713 C CA . GLY A 1 221 ? -53.325 19.177 89.602 1.00 87.38 221 GLY A CA 1
ATOM 1714 C C . GLY A 1 221 ? -52.896 18.944 91.052 1.00 87.38 221 GLY A C 1
ATOM 1715 O O . GLY A 1 221 ? -53.403 19.611 91.949 1.00 87.38 221 GLY A O 1
ATOM 1716 N N . LEU A 1 222 ? -51.905 18.074 91.280 1.00 82.25 222 LEU A N 1
ATOM 1717 C CA . LEU A 1 222 ? -51.325 17.827 92.605 1.00 82.25 222 LEU A CA 1
ATOM 1718 C C . LEU A 1 222 ? -50.685 19.088 93.202 1.00 82.25 222 LEU A C 1
ATOM 1720 O O . LEU A 1 222 ? -50.898 19.375 94.377 1.00 82.25 222 LEU A O 1
ATOM 1724 N N . LEU A 1 223 ? -49.990 19.892 92.391 1.00 75.44 223 LEU A N 1
ATOM 1725 C CA . LEU A 1 223 ? -49.393 21.166 92.811 1.00 75.44 223 LEU A CA 1
ATOM 1726 C C . LEU A 1 223 ? -50.422 22.226 93.235 1.00 75.44 223 LEU A C 1
ATOM 1728 O O . LEU A 1 223 ? -50.061 23.155 93.952 1.00 75.44 223 LEU A O 1
ATOM 1732 N N . LYS A 1 224 ? -51.690 22.120 92.816 1.00 78.31 224 LYS A N 1
ATOM 1733 C CA . LYS A 1 224 ? -52.771 23.022 93.256 1.00 78.31 224 LYS A CA 1
ATOM 1734 C C . LYS A 1 224 ? -53.391 22.612 94.596 1.00 78.31 224 LYS A C 1
ATOM 1736 O O . LYS A 1 224 ? -54.126 23.407 95.177 1.00 78.31 224 LYS A O 1
ATOM 1741 N N . ASN A 1 225 ? -53.117 21.404 95.096 1.00 81.62 225 ASN A N 1
ATOM 1742 C CA . ASN A 1 225 ? -53.665 20.942 96.369 1.00 81.62 225 ASN A CA 1
ATOM 1743 C C . ASN A 1 225 ? -52.902 21.569 97.554 1.00 81.62 225 ASN A C 1
ATOM 1745 O O . ASN A 1 225 ? -51.682 21.404 97.644 1.00 81.62 225 ASN A O 1
ATOM 1749 N N . PRO A 1 226 ? -53.590 22.214 98.519 1.00 75.25 226 PRO A N 1
ATOM 1750 C CA . PRO A 1 226 ? -52.936 22.939 99.615 1.00 75.25 226 PRO A CA 1
ATOM 1751 C C . PRO A 1 226 ? -52.167 22.019 100.576 1.00 75.25 226 PRO A C 1
ATOM 1753 O O . PRO A 1 226 ? -51.195 22.449 101.189 1.00 75.25 226 PRO A O 1
ATOM 1756 N N . LYS A 1 227 ? -52.558 20.740 100.678 1.00 73.12 227 LYS A N 1
ATOM 1757 C CA . LYS A 1 227 ? -51.876 19.740 101.513 1.00 73.12 227 LYS A CA 1
ATOM 1758 C C . LYS A 1 227 ? -50.490 19.371 100.964 1.00 73.12 227 LYS A C 1
ATOM 1760 O O . LYS A 1 227 ? -49.519 19.402 101.702 1.00 73.12 227 LYS A O 1
ATOM 1765 N N . PHE A 1 228 ? -50.383 19.149 99.651 1.00 74.88 228 PHE A N 1
ATOM 1766 C CA . PHE A 1 228 ? -49.104 18.851 98.995 1.00 74.88 228 PHE A CA 1
ATOM 1767 C C . PHE A 1 228 ? -48.154 20.060 98.994 1.00 74.88 228 PHE A C 1
ATOM 1769 O O . PHE A 1 228 ? -46.949 19.895 99.134 1.00 74.88 228 PHE A O 1
ATOM 1776 N N . GLN A 1 229 ? -48.683 21.287 98.889 1.00 72.62 229 GLN A N 1
ATOM 1777 C CA . GLN A 1 229 ? -47.873 22.504 99.021 1.00 72.62 229 GLN A CA 1
ATOM 1778 C C . GLN A 1 229 ? -47.267 22.650 100.424 1.00 72.62 229 GLN A C 1
ATOM 1780 O O . GLN A 1 229 ? -46.107 23.035 100.544 1.00 72.62 229 GLN A O 1
ATOM 1785 N N . GLN A 1 230 ? -48.024 22.333 101.480 1.00 74.00 230 GLN A N 1
ATOM 1786 C CA . GLN A 1 230 ? -47.504 22.356 102.850 1.00 74.00 230 GLN A CA 1
ATOM 1787 C C . GLN A 1 230 ? -46.448 21.269 103.077 1.00 74.00 230 GLN A C 1
ATOM 1789 O O . GLN A 1 230 ? -45.397 21.578 103.635 1.00 74.00 230 GLN A O 1
ATOM 1794 N N . ASP A 1 231 ? -46.687 20.049 102.589 1.00 78.00 231 ASP A N 1
ATOM 1795 C CA . ASP A 1 231 ? -45.728 18.941 102.680 1.00 78.00 231 ASP A CA 1
ATOM 1796 C C . ASP A 1 231 ? -44.427 19.262 101.913 1.00 78.00 231 ASP A C 1
ATOM 1798 O O . ASP A 1 231 ? -43.335 19.053 102.435 1.00 78.00 231 ASP A O 1
ATOM 1802 N N . LEU A 1 232 ? -44.514 19.872 100.722 1.00 78.75 232 LEU A N 1
ATOM 1803 C CA . LEU A 1 232 ? -43.341 20.298 99.947 1.00 78.75 232 LEU A CA 1
ATOM 1804 C C . LEU A 1 232 ? -42.550 21.410 100.653 1.00 78.75 232 LEU A C 1
ATOM 1806 O O . LEU A 1 232 ? -41.324 21.386 100.661 1.00 78.75 232 LEU A O 1
ATOM 1810 N N . VAL A 1 233 ? -43.230 22.387 101.264 1.00 78.88 233 VAL A N 1
ATOM 1811 C CA . VAL A 1 233 ? -42.565 23.450 102.037 1.00 78.88 233 VAL A CA 1
ATOM 1812 C C . VAL A 1 233 ? -41.900 22.882 103.293 1.00 78.88 233 VAL A C 1
ATOM 1814 O O . VAL A 1 233 ? -40.811 23.330 103.651 1.00 78.88 233 VAL A O 1
ATOM 1817 N N . GLN A 1 234 ? -42.509 21.889 103.947 1.00 78.56 234 GLN A N 1
ATOM 1818 C CA . GLN A 1 234 ? -41.892 21.184 105.072 1.00 78.56 234 GLN A CA 1
ATOM 1819 C C . GLN A 1 234 ? -40.654 20.395 104.638 1.00 78.56 234 GLN A C 1
ATOM 1821 O O . GLN A 1 234 ? -39.627 20.508 105.305 1.00 78.56 234 GLN A O 1
ATOM 1826 N N . GLU A 1 235 ? -40.712 19.689 103.507 1.00 83.44 235 GLU A N 1
ATOM 1827 C CA . GLU A 1 235 ? -39.563 18.972 102.944 1.00 83.44 235 GLU A CA 1
ATOM 1828 C C . GLU A 1 235 ? -38.440 19.940 102.541 1.00 83.44 235 GLU A C 1
ATOM 1830 O O . GLU A 1 235 ? -37.292 19.759 102.932 1.00 83.44 235 GLU A O 1
ATOM 1835 N N . CYS A 1 236 ? -38.754 21.057 101.874 1.00 82.44 236 CYS A N 1
ATOM 1836 C CA . CYS A 1 236 ? -37.762 22.092 101.570 1.00 82.44 236 CYS A CA 1
ATOM 1837 C C . CYS A 1 236 ? -37.160 22.735 102.837 1.00 82.44 236 CYS A C 1
ATOM 1839 O O . CYS A 1 236 ? -35.982 23.094 102.848 1.00 82.44 236 CYS A O 1
ATOM 1841 N N . LEU A 1 237 ? -37.936 22.894 103.917 1.00 79.00 237 LEU A N 1
ATOM 1842 C CA . LEU A 1 237 ? -37.428 23.361 105.215 1.00 79.00 237 LEU A CA 1
ATOM 1843 C C . LEU A 1 237 ? -36.552 22.307 105.910 1.00 79.00 237 LEU A C 1
ATOM 1845 O O . LEU A 1 237 ? -35.597 22.684 106.595 1.00 79.00 237 LEU A O 1
ATOM 1849 N N . ALA A 1 238 ? -36.859 21.018 105.748 1.00 80.25 238 ALA A N 1
ATOM 1850 C CA . ALA A 1 238 ? -36.034 19.913 106.225 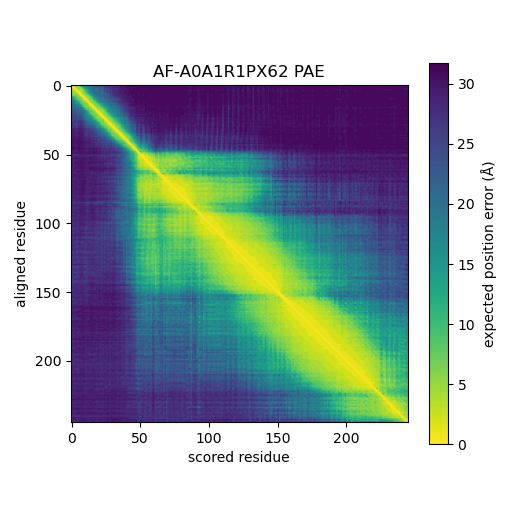1.00 80.25 238 ALA A CA 1
ATOM 1851 C C . ALA A 1 238 ? -34.699 19.853 105.464 1.00 80.25 238 ALA A C 1
ATOM 1853 O O . ALA A 1 238 ? -33.650 19.856 106.106 1.00 80.25 238 ALA A O 1
ATOM 1854 N N . ASP A 1 239 ? -34.719 19.947 104.132 1.00 80.12 239 ASP A N 1
ATOM 1855 C CA . ASP A 1 239 ? -33.519 20.001 103.283 1.00 80.12 239 ASP A CA 1
ATOM 1856 C C . ASP A 1 239 ? -32.643 21.226 103.590 1.00 80.12 239 ASP A C 1
ATOM 1858 O O . ASP A 1 239 ? -31.417 21.130 103.674 1.00 80.12 239 ASP A O 1
ATOM 1862 N N . LEU A 1 240 ? -33.246 22.396 103.833 1.00 76.56 240 LEU A N 1
ATOM 1863 C CA . LEU A 1 240 ? -32.495 23.589 104.236 1.00 76.56 240 LEU A CA 1
ATOM 1864 C C . LEU A 1 240 ? -31.902 23.478 105.644 1.00 76.56 240 LEU A C 1
ATOM 1866 O O . LEU A 1 240 ? -30.839 24.048 105.886 1.00 76.56 240 LEU A O 1
ATOM 1870 N N . LYS A 1 241 ? -32.551 22.768 106.575 1.00 70.25 241 LYS A N 1
ATOM 1871 C CA . LYS A 1 241 ? -31.962 22.465 107.890 1.00 70.25 241 LYS A CA 1
ATOM 1872 C C . LYS A 1 241 ? -30.822 21.455 107.768 1.00 70.25 241 LYS A C 1
ATOM 1874 O O . LYS A 1 241 ? -29.792 21.671 108.397 1.00 70.25 241 LYS A O 1
ATOM 1879 N N . ALA A 1 242 ? -30.975 20.429 106.931 1.00 69.94 242 ALA A N 1
ATOM 1880 C CA . ALA A 1 242 ? -29.937 19.439 106.655 1.00 69.94 242 ALA A CA 1
ATOM 1881 C C . ALA A 1 242 ? -28.703 20.057 105.975 1.00 69.94 242 ALA A C 1
ATOM 1883 O O . ALA A 1 242 ? -27.586 19.647 106.258 1.00 69.94 242 ALA A O 1
ATOM 1884 N N . LYS A 1 243 ? -28.885 21.082 105.130 1.00 66.56 243 LYS A N 1
ATOM 1885 C CA . LYS A 1 243 ? -27.790 21.810 104.463 1.00 66.56 243 LYS A CA 1
ATOM 1886 C C . LYS A 1 243 ? -27.173 22.947 105.302 1.00 66.56 243 LYS A C 1
ATOM 1888 O O . LYS A 1 243 ? -26.219 23.577 104.851 1.00 66.56 243 LYS A O 1
ATOM 1893 N N . ARG A 1 244 ? -27.748 23.280 106.468 1.00 53.22 244 ARG A N 1
ATOM 1894 C CA . ARG A 1 244 ? -27.261 24.337 107.388 1.00 53.22 244 ARG A CA 1
ATOM 1895 C C . ARG A 1 244 ? -26.502 23.778 108.600 1.00 53.22 244 ARG A C 1
ATOM 1897 O O . ARG A 1 244 ? -25.959 24.567 109.373 1.00 53.22 244 ARG A O 1
ATOM 1904 N N . GLN A 1 245 ? -26.482 22.459 108.769 1.00 48.00 245 GLN A N 1
ATOM 1905 C CA . GLN A 1 245 ? -25.447 21.760 109.534 1.00 48.00 245 GLN A CA 1
ATOM 1906 C C . GLN A 1 245 ? -24.250 21.473 108.628 1.00 48.00 245 GLN A C 1
ATOM 1908 O O . GLN A 1 245 ? -23.128 21.447 109.174 1.00 48.00 245 GLN A O 1
#

Radius of gyration: 66.99 Å; Cα contacts (8 Å, |Δi|>4): 17; chains: 1; bounding box: 116×63×181 Å